Protein AF-A0AAW1YAL7-F1 (afdb_monomer)

pLDDT: mean 84.21, std 11.33, range [40.62, 97.5]

Radius of gyration: 20.17 Å; Cα contacts (8 Å, |Δi|>4): 168; chains: 1; bounding box: 42×40×60 Å

Sequence (204 aa):
MDTASIKCLINSISRLVLLVSCQTVKSLPIQKVYRIIVDVLKLLKPLLDEVVGYNVPSDDILFKECEELDMAVNQAREFMENWSPKSSKLLSALRSEPLLIRIQSSSLKICCTLSRLLQSSSSASGLRGLQQCMQEIERVKHERVTAYLEEALSSQTKDIMPSTKYLMNITELLSLTSSQDLLKESIAVEKERMNVEVSDVRGN

InterPro domains:
  IPR057314 PUB2-4-like, N-terminal domain [PF25240] (3-140)

Secondary structure (DSSP, 8-state):
--THHHHHHHHHHHHHHHHHHH---TT-HHHHHHHHHHHHHHHHHHHHHHHHHTTPPP-HHHHHHHHHHHHHHHHHHHHHHH--TTS-HHHHHHHHHHHHHHHHHHHHHHHHHHHHHHHHTT-HHHHHHHHHHHHHHHH-----HHHHHHHHHHHHTTTS---HHHHHHHHHHTT--SHHHHHHHHHHHHHHHHHHHHHHHH--

Nearest PDB structures (foldseek):
  1yo7-assembly2_B  TM=4.345E-01  e=6.016E+00  Escherichia coli

Organism: Rubus argutus (NCBI:txid59490)

Solvent-accessible surface area (backbone atoms only — not comparable to full-atom values): 11355 Å² total; per-residue (Å²): 134,79,64,55,49,58,53,50,27,53,50,45,49,52,52,40,46,49,53,62,70,67,58,78,72,89,80,50,57,51,51,61,58,53,49,51,45,40,54,48,48,61,55,48,45,62,58,54,58,50,47,71,72,62,74,62,81,92,48,74,66,50,49,52,36,33,46,54,36,32,51,46,46,46,52,52,39,51,52,60,72,71,56,51,98,71,53,27,57,67,61,47,43,62,60,48,51,62,46,44,54,50,44,52,50,32,51,46,53,40,42,54,47,51,45,57,58,35,66,77,65,74,48,72,67,64,47,54,56,40,55,50,35,44,53,54,52,69,65,66,77,79,90,57,65,63,61,37,49,55,53,27,51,59,30,41,78,68,79,37,78,54,44,65,68,36,54,50,53,49,30,58,64,53,65,43,83,44,75,67,45,47,52,52,38,53,52,19,46,53,52,54,51,52,54,54,56,54,50,60,67,70,72,111

Mean predicted aligned error: 7.75 Å

Foldseek 3Di:
DDLVLLVLLLVLLVLLLVLLVPPPPPQALCNVLSVLLNVLSVLQNVLSVVCVVPVFPDDPQLSVLSNQLSVLSVVVVVLSVPDDPLAASLVSLVVSVVSSVSNLVSSLSNLVVVLVRVVVVVDPPSNVSSVVSNVVSVPRDDDHLVVLVVQQVVCVVVVHHRPVVSVVVNCVSSVVPDPVSVVSNVSNVVVVVVVVVVVVVVVD

Structure (mmCIF, N/CA/C/O backbone):
data_AF-A0AAW1YAL7-F1
#
_entry.id   AF-A0AAW1YAL7-F1
#
loop_
_atom_site.group_PDB
_atom_site.id
_atom_site.type_symbol
_atom_site.label_atom_id
_atom_site.label_alt_id
_atom_site.label_comp_id
_atom_site.label_asym_id
_atom_site.label_entity_id
_atom_site.label_seq_id
_atom_site.pdbx_PDB_ins_code
_atom_site.Cartn_x
_atom_site.Cartn_y
_atom_site.Cartn_z
_atom_site.occupancy
_atom_site.B_iso_or_equiv
_atom_site.auth_seq_id
_atom_site.auth_comp_id
_atom_site.auth_asym_id
_atom_site.auth_atom_id
_atom_site.pdbx_PDB_model_num
ATOM 1 N N . MET A 1 1 ? 17.443 -9.665 -21.749 1.00 50.25 1 MET A N 1
ATOM 2 C CA . MET A 1 1 ? 17.181 -9.796 -20.301 1.00 50.25 1 MET A CA 1
ATOM 3 C C . MET A 1 1 ? 15.764 -9.342 -20.043 1.00 50.25 1 MET A C 1
ATOM 5 O O . MET A 1 1 ? 15.264 -8.510 -20.792 1.00 50.25 1 MET A O 1
ATOM 9 N N . ASP A 1 2 ? 15.092 -10.019 -19.123 1.00 65.31 2 ASP A N 1
ATOM 10 C CA . ASP A 1 2 ? 13.651 -10.226 -19.188 1.00 65.31 2 ASP A CA 1
ATOM 11 C C . ASP A 1 2 ? 12.870 -9.050 -18.586 1.00 65.31 2 ASP A C 1
ATOM 13 O O . ASP A 1 2 ? 13.049 -8.695 -17.427 1.00 65.31 2 ASP A O 1
ATOM 17 N N . THR A 1 3 ? 11.947 -8.468 -19.356 1.00 79.00 3 THR A N 1
ATOM 18 C CA . THR A 1 3 ? 10.984 -7.463 -18.861 1.00 79.00 3 THR A CA 1
ATOM 19 C C . THR A 1 3 ? 9.930 -8.079 -17.928 1.00 79.00 3 THR A C 1
ATOM 21 O O . THR A 1 3 ? 8.951 -7.420 -17.575 1.00 79.00 3 THR A O 1
ATOM 24 N N . ALA A 1 4 ? 10.115 -9.3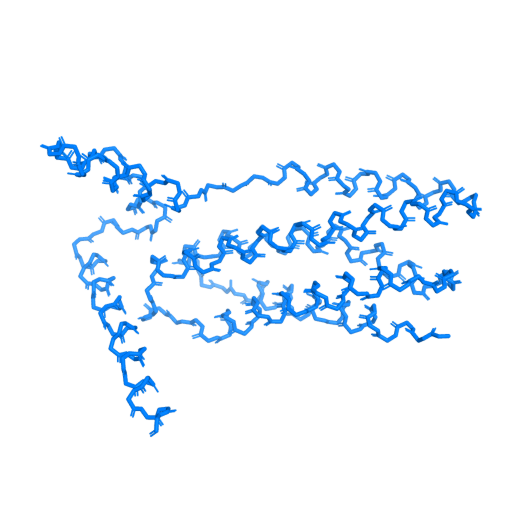42 -17.530 1.00 85.69 4 ALA A N 1
ATOM 25 C CA . ALA A 1 4 ? 9.246 -10.113 -16.655 1.00 85.69 4 ALA A CA 1
ATOM 26 C C . ALA A 1 4 ? 8.919 -9.393 -15.341 1.00 85.69 4 ALA A C 1
ATOM 28 O O . ALA A 1 4 ? 7.737 -9.292 -15.021 1.00 85.69 4 ALA A O 1
ATOM 29 N N . SER A 1 5 ? 9.902 -8.827 -14.625 1.00 87.44 5 SER A N 1
ATOM 30 C CA . SER A 1 5 ? 9.638 -8.131 -13.351 1.00 87.44 5 SER A CA 1
ATOM 31 C C . SER A 1 5 ? 8.740 -6.901 -13.549 1.00 87.44 5 SER A C 1
ATOM 33 O O . SER A 1 5 ? 7.800 -6.685 -12.787 1.00 87.44 5 SER A O 1
ATOM 35 N N . ILE A 1 6 ? 8.936 -6.149 -14.640 1.00 91.00 6 ILE A N 1
ATOM 36 C CA . ILE A 1 6 ? 8.091 -4.992 -14.987 1.00 91.00 6 ILE A CA 1
ATOM 37 C C . ILE A 1 6 ? 6.676 -5.448 -15.370 1.00 91.00 6 ILE A C 1
ATOM 39 O O . ILE A 1 6 ? 5.689 -4.885 -14.899 1.00 91.00 6 ILE A O 1
ATOM 43 N N . LYS A 1 7 ? 6.553 -6.502 -16.187 1.00 91.75 7 LYS A N 1
ATOM 44 C CA . LYS A 1 7 ? 5.255 -7.083 -16.573 1.00 91.75 7 LYS A CA 1
ATOM 45 C C . LYS A 1 7 ? 4.493 -7.640 -15.368 1.00 91.75 7 LYS A C 1
ATOM 47 O O . LYS A 1 7 ?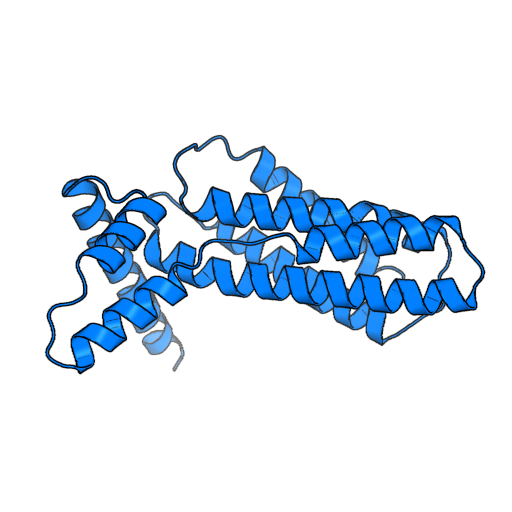 3.278 -7.460 -15.286 1.00 91.75 7 LYS A O 1
ATOM 52 N N . CYS A 1 8 ? 5.193 -8.287 -14.436 1.00 93.62 8 CYS A N 1
ATOM 53 C CA . CYS A 1 8 ? 4.623 -8.777 -13.185 1.00 93.62 8 CYS A CA 1
ATOM 54 C C . CYS A 1 8 ? 4.060 -7.615 -12.365 1.00 93.62 8 CYS A C 1
ATOM 56 O O . CYS A 1 8 ? 2.875 -7.627 -12.033 1.00 93.62 8 CYS A O 1
ATOM 58 N N . LEU A 1 9 ? 4.860 -6.564 -12.171 1.00 96.12 9 LEU A N 1
ATOM 59 C CA . LEU A 1 9 ? 4.438 -5.355 -11.474 1.00 96.12 9 LEU A CA 1
ATOM 60 C C . LEU A 1 9 ? 3.203 -4.709 -12.124 1.00 96.12 9 LEU A C 1
ATOM 62 O O . LEU A 1 9 ? 2.234 -4.403 -11.432 1.00 96.12 9 LEU A O 1
ATOM 66 N N . ILE A 1 10 ? 3.185 -4.541 -13.451 1.00 95.88 10 ILE A N 1
ATOM 67 C CA . ILE A 1 10 ? 2.028 -3.993 -14.187 1.00 95.88 10 ILE A CA 1
ATOM 68 C C . ILE A 1 10 ? 0.760 -4.819 -13.919 1.00 95.88 10 ILE A C 1
ATOM 70 O O . ILE A 1 10 ? -0.326 -4.259 -13.715 1.00 95.88 10 ILE A O 1
ATOM 74 N N . ASN A 1 11 ? 0.881 -6.148 -13.908 1.00 96.38 11 ASN A N 1
ATOM 75 C CA . ASN A 1 11 ? -0.227 -7.049 -13.606 1.00 96.38 11 ASN A CA 1
ATOM 76 C C . ASN A 1 11 ? -0.694 -6.902 -12.147 1.00 96.38 11 ASN A C 1
ATOM 78 O O . ASN A 1 11 ? -1.892 -6.747 -11.899 1.00 96.38 11 ASN A O 1
ATOM 82 N N . SER A 1 12 ? 0.232 -6.879 -11.186 1.00 96.88 12 SER A N 1
ATOM 83 C CA . SER A 1 12 ? -0.066 -6.669 -9.764 1.00 96.88 12 SER A CA 1
ATOM 84 C C . SER A 1 12 ? -0.771 -5.334 -9.520 1.00 96.88 12 SER A C 1
ATOM 86 O O . SER A 1 12 ? -1.800 -5.304 -8.839 1.00 96.88 12 SER A O 1
ATOM 88 N N . ILE A 1 13 ? -0.301 -4.250 -10.152 1.00 97.50 13 ILE A N 1
ATOM 89 C CA . ILE A 1 13 ? -0.951 -2.932 -10.122 1.00 97.50 13 ILE A CA 1
ATOM 90 C C . ILE A 1 13 ? -2.379 -3.035 -10.654 1.00 97.50 13 ILE A C 1
ATOM 92 O O . ILE A 1 13 ? -3.316 -2.602 -9.988 1.00 97.50 13 ILE A O 1
ATOM 96 N N . SER A 1 14 ? -2.567 -3.634 -11.831 1.00 96.75 14 SER A N 1
ATOM 97 C CA . SER A 1 14 ? -3.886 -3.738 -12.469 1.00 96.75 14 SER A CA 1
ATOM 98 C C . SER A 1 14 ? -4.888 -4.487 -11.586 1.00 96.75 14 SER A C 1
ATOM 100 O O . SER A 1 14 ? -6.035 -4.059 -11.444 1.00 96.75 14 SER A O 1
ATOM 102 N N . ARG A 1 15 ? -4.444 -5.565 -10.929 1.00 95.56 15 ARG A N 1
ATOM 103 C CA . ARG A 1 15 ? -5.262 -6.334 -9.981 1.00 95.56 15 ARG A CA 1
ATOM 104 C C . ARG A 1 15 ? -5.646 -5.518 -8.749 1.00 95.56 15 ARG A C 1
ATOM 106 O O . ARG A 1 15 ? -6.808 -5.556 -8.354 1.00 95.56 15 ARG A O 1
ATOM 113 N N . LEU A 1 16 ? -4.709 -4.770 -8.163 1.00 94.62 16 LEU A N 1
ATOM 114 C CA . LEU A 1 16 ? -5.003 -3.913 -7.010 1.00 94.62 16 LEU A CA 1
ATOM 115 C C . LEU A 1 16 ? -5.960 -2.772 -7.386 1.00 94.62 16 LEU A C 1
ATOM 117 O O . LEU A 1 16 ? -6.924 -2.515 -6.669 1.00 94.62 16 LEU A O 1
ATOM 121 N N . VAL A 1 17 ? -5.742 -2.123 -8.533 1.00 94.12 17 VAL A N 1
ATOM 122 C CA . VAL A 1 17 ? -6.631 -1.073 -9.056 1.00 94.12 17 VAL A CA 1
ATOM 123 C C . VAL A 1 17 ? -8.051 -1.608 -9.236 1.00 94.12 17 VAL A C 1
ATOM 125 O O . VAL A 1 17 ? -9.009 -0.943 -8.834 1.00 94.12 17 VAL A O 1
ATOM 128 N N . LEU A 1 18 ? -8.197 -2.807 -9.809 1.00 92.81 18 LEU A N 1
ATOM 129 C CA . LEU A 1 18 ? -9.494 -3.457 -9.978 1.00 92.81 18 LEU A CA 1
ATOM 130 C C . LEU A 1 18 ? -10.153 -3.744 -8.624 1.00 92.81 18 LEU A C 1
ATOM 132 O O . LEU A 1 18 ? -11.309 -3.377 -8.431 1.00 92.81 18 LEU A O 1
ATOM 136 N N . LEU A 1 19 ? -9.412 -4.331 -7.679 1.00 90.81 19 LEU A N 1
ATOM 137 C CA . LEU A 1 19 ? -9.905 -4.634 -6.333 1.00 90.81 19 LEU A CA 1
ATOM 138 C C . LEU A 1 19 ? -10.455 -3.380 -5.638 1.00 90.81 19 LEU A C 1
ATOM 140 O O . LEU A 1 19 ? -11.603 -3.364 -5.198 1.00 90.81 19 LEU A O 1
ATOM 144 N N . VAL A 1 20 ? -9.672 -2.297 -5.619 1.00 88.94 20 VAL A N 1
ATOM 145 C CA . VAL A 1 20 ? -10.075 -1.021 -5.007 1.00 88.94 20 VAL A CA 1
ATOM 146 C C . VAL A 1 20 ? -11.284 -0.407 -5.714 1.00 88.94 20 VAL A C 1
ATOM 148 O O . VAL A 1 20 ? -12.146 0.172 -5.053 1.00 88.94 20 VAL A O 1
ATOM 151 N N . SER A 1 21 ? -11.376 -0.544 -7.040 1.00 86.94 21 SER A N 1
ATOM 152 C CA . SER A 1 21 ? -12.493 -0.006 -7.830 1.00 86.94 21 SER A CA 1
ATOM 153 C C . SER A 1 21 ? -13.798 -0.776 -7.604 1.00 86.94 21 SER A C 1
ATOM 155 O O . SER A 1 21 ? -14.869 -0.173 -7.579 1.00 86.94 21 SER A O 1
ATOM 157 N N . CYS A 1 22 ? -13.718 -2.092 -7.396 1.00 83.69 22 CYS A N 1
ATOM 158 C CA . CYS A 1 22 ? -14.863 -2.952 -7.092 1.00 83.69 22 CYS A CA 1
ATOM 159 C C . CYS A 1 22 ? -15.374 -2.796 -5.649 1.00 83.69 22 CYS A C 1
ATOM 161 O O . CYS A 1 22 ? -16.472 -3.258 -5.332 1.00 83.69 22 CYS A O 1
ATOM 163 N N . GLN A 1 23 ? -14.610 -2.152 -4.761 1.00 75.06 23 GLN A N 1
ATOM 164 C CA . GLN A 1 23 ? -14.963 -2.007 -3.351 1.00 75.06 23 GLN A CA 1
ATOM 165 C C . GLN A 1 23 ? -16.131 -1.012 -3.170 1.00 75.06 23 GLN A C 1
ATOM 167 O O . GLN A 1 23 ? -15.947 0.200 -3.045 1.00 75.06 23 GLN A O 1
ATOM 172 N N . THR A 1 24 ? -17.360 -1.530 -3.108 1.00 58.34 24 THR A N 1
ATOM 173 C CA . THR A 1 24 ? -18.596 -0.744 -2.907 1.00 58.34 24 THR A CA 1
ATOM 174 C C . THR A 1 24 ? -18.854 -0.350 -1.448 1.00 58.34 24 THR A C 1
ATOM 176 O O . THR A 1 24 ? -19.746 0.456 -1.169 1.00 58.34 24 THR A O 1
ATOM 179 N N . VAL A 1 25 ? -18.078 -0.887 -0.499 1.00 55.53 25 VAL A N 1
ATOM 180 C CA . VAL A 1 25 ? -18.274 -0.661 0.940 1.00 55.53 25 VAL A CA 1
ATOM 181 C C . VAL A 1 25 ? -17.747 0.726 1.322 1.00 55.53 25 VAL A C 1
ATOM 183 O O . VAL A 1 25 ? -16.549 0.939 1.481 1.00 55.53 25 VAL A O 1
ATOM 186 N N . LYS A 1 26 ? -18.671 1.681 1.462 1.00 52.94 26 LYS A N 1
ATOM 187 C CA . LYS A 1 26 ? -18.427 3.118 1.697 1.00 52.94 26 LYS A CA 1
ATOM 188 C C . LYS A 1 26 ? -17.795 3.482 3.056 1.00 52.94 26 LYS A C 1
ATOM 190 O O . LYS A 1 26 ? -17.605 4.662 3.315 1.00 52.94 26 LYS A O 1
ATOM 195 N N . SER A 1 27 ? -17.516 2.523 3.942 1.00 56.22 27 SER A N 1
ATOM 196 C CA . SER A 1 27 ? -17.228 2.797 5.363 1.00 56.22 27 SER A CA 1
ATOM 197 C C . SER A 1 27 ? -15.874 2.284 5.863 1.00 56.22 27 SER A C 1
ATOM 199 O O . SER A 1 27 ? -15.723 2.013 7.053 1.00 56.22 27 SER A O 1
ATOM 201 N N . LEU A 1 28 ? -14.903 2.094 4.974 1.00 63.69 28 LEU A N 1
ATOM 202 C CA . LEU A 1 28 ? -13.553 1.668 5.341 1.00 63.69 28 LEU A CA 1
ATOM 203 C C . LEU A 1 28 ? -12.667 2.898 5.611 1.00 63.69 28 LEU A C 1
ATOM 205 O O . LEU A 1 28 ? -12.353 3.608 4.656 1.00 63.69 28 LEU A O 1
ATOM 209 N N . PRO A 1 29 ? -12.161 3.116 6.840 1.00 64.50 29 PRO A N 1
ATOM 210 C CA . PRO A 1 29 ? -11.128 4.130 7.091 1.00 64.50 29 PRO A CA 1
ATOM 211 C C . PRO A 1 29 ? -9.895 3.922 6.200 1.00 64.50 29 PRO A C 1
ATOM 213 O O . PRO A 1 29 ? -9.300 4.868 5.691 1.00 64.50 29 PRO A O 1
ATOM 216 N N . ILE A 1 30 ? -9.581 2.658 5.904 1.00 72.81 30 ILE A N 1
ATOM 217 C CA . ILE A 1 30 ? -8.462 2.286 5.038 1.00 72.81 30 ILE A CA 1
ATOM 218 C C . ILE A 1 30 ? -8.710 2.587 3.551 1.00 72.81 30 ILE A C 1
ATOM 220 O O . ILE A 1 30 ? -7.762 2.678 2.776 1.00 72.81 30 ILE A O 1
ATOM 224 N N . GLN A 1 31 ? -9.967 2.781 3.125 1.00 79.00 31 GLN A N 1
ATOM 225 C CA . GLN A 1 31 ? -10.282 3.040 1.718 1.00 79.00 31 GLN A CA 1
ATOM 226 C C . GLN A 1 31 ? -9.652 4.349 1.247 1.00 79.00 31 GLN A C 1
ATOM 228 O O . GLN A 1 31 ? -9.228 4.425 0.098 1.00 79.00 31 GLN A O 1
ATOM 233 N N . LYS A 1 32 ? -9.546 5.360 2.123 1.00 82.06 32 LYS A N 1
ATOM 234 C CA . LYS A 1 32 ? -8.861 6.621 1.804 1.00 82.06 32 LYS A CA 1
ATOM 235 C C . LYS A 1 32 ? -7.395 6.354 1.452 1.00 82.06 32 LYS A C 1
ATOM 237 O O . LYS A 1 32 ? -6.950 6.771 0.389 1.00 82.06 32 LYS A O 1
ATOM 242 N N . VAL A 1 33 ? -6.685 5.581 2.276 1.00 85.38 33 VAL A N 1
ATOM 243 C CA . VAL A 1 33 ? -5.277 5.220 2.037 1.00 85.38 33 VAL A CA 1
ATOM 244 C C . VAL A 1 33 ? -5.120 4.380 0.767 1.00 85.38 33 VAL A C 1
ATOM 246 O O . VAL A 1 33 ? -4.257 4.665 -0.056 1.00 85.38 33 VAL A O 1
ATOM 249 N N . TYR A 1 34 ? -5.988 3.393 0.542 1.00 89.31 34 TYR A N 1
ATOM 250 C CA . TYR A 1 34 ? -5.902 2.529 -0.642 1.00 89.31 34 TYR A CA 1
ATOM 251 C C . TYR A 1 34 ? -6.256 3.240 -1.947 1.00 89.31 34 TYR A C 1
ATOM 253 O O . TYR A 1 34 ? -5.683 2.926 -2.989 1.00 89.31 34 TYR A O 1
ATOM 261 N N . ARG A 1 35 ? -7.157 4.227 -1.905 1.00 89.81 35 ARG A N 1
ATOM 262 C CA . ARG A 1 35 ? -7.394 5.121 -3.046 1.00 89.81 35 ARG A CA 1
ATOM 263 C C . ARG A 1 35 ? -6.139 5.912 -3.377 1.00 89.81 35 ARG A C 1
ATOM 265 O O . ARG A 1 35 ? -5.734 5.909 -4.529 1.00 89.81 35 ARG A O 1
ATOM 272 N N . ILE A 1 36 ? -5.485 6.475 -2.362 1.00 90.88 36 ILE A N 1
ATOM 273 C CA . ILE A 1 36 ? -4.222 7.196 -2.537 1.00 90.88 36 ILE A CA 1
ATOM 274 C C . ILE A 1 36 ? -3.140 6.283 -3.142 1.00 90.88 36 ILE A C 1
ATOM 276 O O . ILE A 1 36 ? -2.473 6.676 -4.096 1.00 90.88 36 ILE A O 1
ATOM 280 N N . ILE A 1 37 ? -2.994 5.051 -2.639 1.00 92.88 37 ILE A N 1
ATOM 281 C CA . ILE A 1 37 ? -2.083 4.046 -3.215 1.00 92.88 37 ILE A CA 1
ATOM 282 C C . ILE A 1 37 ? -2.399 3.825 -4.699 1.00 92.88 37 ILE A C 1
ATOM 284 O O . ILE A 1 37 ? -1.506 3.866 -5.541 1.00 92.88 37 ILE A O 1
ATOM 288 N N . VAL A 1 38 ? -3.671 3.612 -5.037 1.00 94.38 38 VAL A N 1
ATOM 289 C CA . VAL A 1 38 ? -4.099 3.401 -6.423 1.00 94.38 38 VAL A CA 1
ATOM 290 C C . VAL A 1 38 ? -3.841 4.619 -7.300 1.00 94.38 38 VAL A C 1
ATOM 292 O O . VAL A 1 38 ? -3.442 4.443 -8.449 1.00 94.38 38 VAL A O 1
ATOM 295 N N . ASP A 1 39 ? -4.027 5.830 -6.787 1.00 93.44 39 ASP A N 1
ATOM 296 C CA . ASP A 1 39 ? -3.759 7.059 -7.531 1.00 93.44 39 ASP A CA 1
ATOM 297 C C . ASP A 1 39 ? -2.263 7.179 -7.862 1.00 93.44 39 ASP A C 1
ATOM 299 O O . ASP A 1 39 ? -1.917 7.418 -9.017 1.00 93.44 39 ASP A O 1
ATOM 303 N N . VAL A 1 40 ? -1.373 6.877 -6.908 1.00 94.81 40 VAL A N 1
ATOM 304 C CA . VAL A 1 40 ? 0.083 6.789 -7.147 1.00 94.81 40 VAL A CA 1
ATOM 305 C C . VAL A 1 40 ? 0.408 5.751 -8.225 1.00 94.81 40 VAL A C 1
ATOM 307 O O . VAL A 1 40 ? 1.125 6.039 -9.182 1.00 94.81 40 VAL A O 1
ATOM 310 N N . LEU A 1 41 ? -0.149 4.543 -8.120 1.00 96.19 41 LEU A N 1
ATOM 311 C CA . LEU A 1 41 ? 0.145 3.463 -9.067 1.00 96.19 41 LEU A CA 1
ATOM 312 C C . LEU A 1 41 ? -0.423 3.728 -10.470 1.00 96.19 41 LEU A C 1
ATOM 314 O O . LEU A 1 41 ? 0.175 3.311 -11.461 1.00 96.19 41 LEU A O 1
ATOM 318 N N . LYS A 1 42 ? -1.548 4.446 -10.578 1.00 94.94 42 LYS 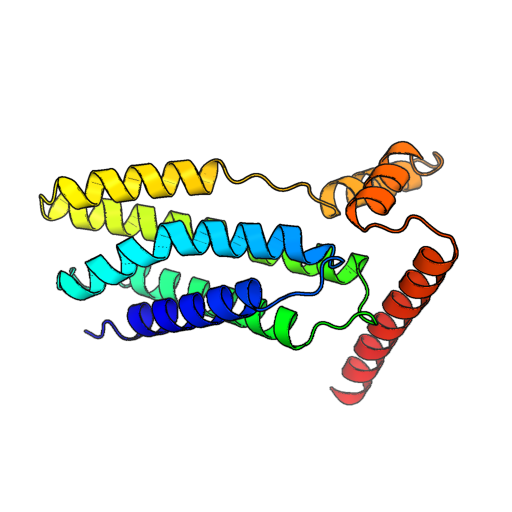A N 1
ATOM 319 C CA . LYS A 1 42 ? -2.120 4.886 -11.860 1.00 94.94 42 LYS A CA 1
ATOM 320 C C . LYS A 1 42 ? -1.238 5.903 -12.577 1.00 94.94 42 LYS A C 1
ATOM 322 O O . LYS A 1 42 ? -1.234 5.907 -13.803 1.00 94.94 42 LYS A O 1
ATOM 327 N N . LEU A 1 43 ? -0.496 6.733 -11.842 1.00 93.81 43 LEU A N 1
ATOM 328 C CA . LEU A 1 43 ? 0.492 7.645 -12.426 1.00 93.81 43 LEU A CA 1
ATOM 329 C C . LEU A 1 43 ? 1.705 6.883 -12.970 1.00 93.81 43 LEU A C 1
ATOM 331 O O . LEU A 1 43 ? 2.253 7.248 -14.008 1.00 93.81 43 LEU A O 1
ATOM 335 N N . LEU A 1 44 ? 2.122 5.818 -12.279 1.00 94.12 44 LEU A N 1
ATOM 336 C CA . LEU A 1 44 ? 3.301 5.038 -12.652 1.00 94.12 44 LEU A CA 1
ATOM 337 C C . LEU A 1 44 ? 3.035 4.055 -13.802 1.00 94.12 44 LEU A C 1
ATOM 339 O O . LEU A 1 44 ? 3.877 3.899 -14.685 1.00 94.12 44 LEU A O 1
ATOM 343 N N . LYS A 1 45 ? 1.883 3.375 -13.804 1.00 93.88 45 LYS A N 1
ATOM 344 C CA . LYS A 1 45 ? 1.601 2.264 -14.729 1.00 93.88 45 LYS A CA 1
ATOM 345 C C . LYS A 1 45 ? 1.820 2.609 -16.215 1.00 93.88 45 LYS A C 1
ATOM 347 O O . LYS A 1 45 ? 2.490 1.814 -16.870 1.00 93.88 45 LYS A O 1
ATOM 352 N N . PRO A 1 46 ? 1.338 3.747 -16.758 1.00 90.69 46 PRO A N 1
ATOM 353 C CA . PRO A 1 46 ? 1.530 4.071 -18.174 1.00 90.69 46 PRO A CA 1
ATOM 354 C C . PRO A 1 46 ? 3.008 4.166 -18.566 1.00 90.69 46 PRO A C 1
ATOM 356 O O . PRO A 1 46 ? 3.392 3.729 -19.645 1.00 90.69 46 PRO A O 1
ATOM 359 N N . LEU A 1 47 ? 3.855 4.663 -17.658 1.00 88.56 47 LEU A N 1
ATOM 360 C CA . LEU A 1 47 ? 5.298 4.750 -17.880 1.00 88.56 47 LEU A CA 1
ATOM 361 C C . LEU A 1 47 ? 5.938 3.361 -17.941 1.00 88.56 47 LEU A C 1
ATOM 363 O O . LEU A 1 47 ? 6.815 3.117 -18.763 1.00 88.56 47 LEU A O 1
ATOM 367 N N . LEU A 1 48 ? 5.484 2.434 -17.094 1.00 89.88 48 LEU A N 1
ATOM 368 C CA . LEU A 1 48 ? 5.938 1.044 -17.133 1.00 89.88 48 LEU A CA 1
ATOM 369 C C . LEU A 1 48 ? 5.479 0.335 -18.416 1.00 89.88 48 LEU A C 1
ATOM 371 O O . LEU A 1 48 ? 6.266 -0.399 -19.012 1.00 89.88 48 LEU A O 1
ATOM 375 N N . ASP A 1 49 ? 4.237 0.571 -18.855 1.00 88.69 49 ASP A N 1
ATOM 376 C CA . ASP A 1 49 ? 3.704 0.025 -20.111 1.00 88.69 49 ASP A CA 1
ATOM 377 C C . ASP A 1 49 ? 4.544 0.501 -21.314 1.00 88.69 49 ASP A C 1
ATOM 379 O O . ASP A 1 49 ? 4.909 -0.295 -22.182 1.00 88.69 49 ASP A O 1
ATOM 383 N N . GLU A 1 50 ? 4.911 1.785 -21.333 1.00 83.69 50 GLU A N 1
ATOM 384 C CA . GLU A 1 50 ? 5.799 2.381 -22.334 1.00 83.69 50 GLU A CA 1
ATOM 385 C C . GLU A 1 50 ? 7.200 1.751 -22.323 1.00 83.69 50 GLU A C 1
ATOM 387 O O . GLU A 1 50 ? 7.717 1.359 -23.369 1.00 83.69 50 GLU A O 1
ATOM 392 N N . VAL A 1 51 ? 7.812 1.588 -21.145 1.00 80.75 51 VAL A N 1
ATOM 393 C CA . VAL A 1 51 ? 9.154 0.995 -20.981 1.00 80.75 51 VAL A CA 1
ATOM 394 C C . VAL A 1 51 ? 9.230 -0.429 -21.530 1.00 80.75 51 VAL A C 1
ATOM 396 O O . VAL A 1 51 ? 10.219 -0.781 -22.177 1.00 80.75 51 VAL A O 1
ATOM 399 N N . VAL A 1 52 ? 8.182 -1.236 -21.333 1.00 79.81 52 VAL A N 1
ATOM 400 C CA . VAL A 1 52 ? 8.090 -2.583 -21.922 1.00 79.81 52 VAL A CA 1
ATOM 401 C C . VAL A 1 52 ? 8.098 -2.524 -23.456 1.00 79.81 52 VAL A C 1
ATOM 403 O O . VAL A 1 52 ? 8.624 -3.437 -24.091 1.00 79.81 52 VAL A O 1
ATOM 406 N N . GLY A 1 53 ? 7.567 -1.454 -24.052 1.00 72.25 53 GLY A N 1
ATOM 407 C CA . GLY A 1 53 ? 7.574 -1.227 -25.498 1.00 72.25 53 GLY A CA 1
ATOM 408 C C . GLY A 1 53 ? 8.916 -0.751 -26.069 1.00 72.25 53 GLY A C 1
ATOM 409 O O . GLY A 1 53 ? 9.194 -1.006 -27.239 1.00 72.25 53 GLY A O 1
ATOM 410 N N . TYR A 1 54 ? 9.764 -0.094 -25.269 1.00 67.94 54 TYR A N 1
ATOM 411 C CA . TYR A 1 54 ? 10.965 0.597 -25.763 1.00 67.94 54 TYR A CA 1
ATOM 412 C C . TYR A 1 54 ? 12.276 -0.209 -25.731 1.00 67.94 54 TYR A C 1
ATOM 414 O O . TYR A 1 54 ? 13.307 0.340 -26.110 1.00 67.94 54 TYR A O 1
ATOM 422 N N . ASN A 1 55 ? 12.282 -1.491 -25.334 1.00 64.50 55 ASN A N 1
ATOM 423 C CA . ASN A 1 55 ? 13.521 -2.288 -25.184 1.00 64.50 55 ASN A CA 1
ATOM 424 C C . ASN A 1 55 ? 14.621 -1.516 -24.419 1.00 64.50 55 ASN A C 1
ATOM 426 O O . ASN A 1 55 ? 15.775 -1.449 -24.848 1.00 64.50 55 ASN A O 1
ATOM 430 N N . VAL A 1 56 ? 14.239 -0.887 -23.301 1.00 66.12 56 VAL A N 1
ATOM 431 C CA . VAL A 1 56 ? 15.138 -0.080 -22.463 1.00 66.12 56 VAL A CA 1
ATOM 432 C C . VAL A 1 56 ? 16.363 -0.912 -22.044 1.00 66.12 56 VAL A C 1
ATOM 434 O O . VAL A 1 56 ? 16.213 -2.111 -21.782 1.00 66.12 56 VAL A O 1
ATOM 437 N N . PRO A 1 57 ? 17.571 -0.311 -21.980 1.00 66.81 57 PRO A N 1
ATOM 438 C CA . PRO A 1 57 ? 18.762 -1.001 -21.502 1.00 66.81 57 PRO A CA 1
ATOM 439 C C . PRO A 1 57 ? 18.518 -1.673 -20.149 1.00 66.81 57 PRO A C 1
ATOM 441 O O . PRO A 1 57 ? 17.884 -1.095 -19.268 1.00 66.81 57 PRO A O 1
ATOM 444 N N . SER A 1 58 ? 19.032 -2.893 -19.996 1.00 71.62 58 SER A N 1
ATOM 445 C CA . SER A 1 58 ? 18.948 -3.639 -18.740 1.00 71.62 58 SER A CA 1
ATOM 446 C C . SER A 1 58 ? 19.631 -2.850 -17.623 1.00 71.62 58 SER A C 1
ATOM 448 O O . SER A 1 58 ? 20.819 -2.548 -17.732 1.00 71.62 58 SER A O 1
ATOM 450 N N . ASP A 1 59 ? 18.890 -2.529 -16.566 1.00 82.75 59 ASP A N 1
ATOM 451 C CA . ASP A 1 59 ? 19.385 -1.821 -15.386 1.00 82.75 59 ASP A CA 1
ATOM 452 C C . ASP A 1 59 ? 18.924 -2.589 -14.138 1.00 82.75 59 ASP A C 1
ATOM 454 O O . ASP A 1 59 ? 17.729 -2.695 -13.859 1.00 82.75 59 ASP A O 1
ATOM 458 N N . ASP A 1 60 ? 19.878 -3.163 -13.402 1.00 85.38 60 ASP A N 1
ATOM 459 C CA . ASP A 1 60 ? 19.593 -3.998 -12.228 1.00 85.38 60 ASP A CA 1
ATOM 460 C C . ASP A 1 60 ? 18.901 -3.211 -11.104 1.00 85.38 60 ASP A C 1
ATOM 462 O O . ASP A 1 60 ? 18.128 -3.774 -10.327 1.00 85.38 60 ASP A O 1
ATOM 466 N N . ILE A 1 61 ? 19.145 -1.896 -11.021 1.00 87.56 61 ILE A N 1
ATOM 467 C CA . ILE A 1 61 ? 18.512 -1.021 -10.028 1.00 87.56 61 ILE A CA 1
ATOM 468 C C . ILE A 1 61 ? 17.029 -0.868 -10.367 1.00 87.56 61 ILE A C 1
ATOM 470 O O . ILE A 1 61 ? 16.190 -0.967 -9.472 1.00 87.56 61 ILE A O 1
ATOM 474 N N . LEU A 1 62 ? 16.694 -0.681 -11.648 1.00 89.19 62 LEU A N 1
ATOM 475 C CA . LEU A 1 62 ? 15.308 -0.607 -12.109 1.00 89.19 62 LEU A CA 1
ATOM 476 C C . LEU A 1 62 ? 14.540 -1.880 -11.747 1.00 89.19 62 LEU A C 1
ATOM 478 O O . LEU A 1 62 ? 13.470 -1.793 -11.149 1.00 89.19 62 LEU A O 1
ATOM 482 N N . PHE A 1 63 ? 15.085 -3.052 -12.079 1.00 90.00 63 PHE A N 1
ATOM 483 C CA . PHE A 1 63 ? 14.397 -4.319 -11.824 1.00 90.00 63 PHE A CA 1
ATOM 484 C C . PHE A 1 63 ? 14.213 -4.590 -10.335 1.00 90.00 63 PHE A C 1
ATOM 486 O O . PHE A 1 63 ? 13.111 -4.948 -9.923 1.00 90.00 63 PHE A O 1
ATOM 493 N N . LYS A 1 64 ? 15.238 -4.325 -9.522 1.00 92.06 64 LYS A N 1
ATOM 494 C CA . LYS A 1 64 ? 15.149 -4.474 -8.068 1.00 92.06 64 LYS A CA 1
ATOM 495 C C . LYS A 1 64 ? 14.074 -3.573 -7.458 1.00 92.06 64 LYS A C 1
ATOM 497 O O . LYS A 1 64 ? 13.313 -4.014 -6.602 1.00 92.06 64 LYS A O 1
ATOM 502 N N . GLU A 1 65 ? 13.989 -2.316 -7.890 1.00 93.56 65 GLU A N 1
ATOM 503 C CA . GLU A 1 65 ? 12.950 -1.406 -7.395 1.00 93.56 65 GLU A CA 1
ATOM 504 C C . GLU A 1 65 ? 11.552 -1.794 -7.914 1.00 93.56 65 GLU A C 1
ATOM 506 O O . GLU A 1 65 ? 10.569 -1.622 -7.193 1.00 93.56 65 GLU A O 1
ATOM 511 N N . CYS A 1 66 ? 11.441 -2.382 -9.113 1.00 94.31 66 CYS A N 1
ATOM 512 C CA . CYS A 1 66 ? 10.186 -2.966 -9.595 1.00 94.31 66 CYS A CA 1
ATOM 513 C C . CYS A 1 66 ? 9.740 -4.177 -8.766 1.00 94.31 66 CYS A C 1
ATOM 515 O O . CYS A 1 66 ? 8.551 -4.297 -8.484 1.00 94.31 66 CYS A O 1
ATOM 517 N N . GLU A 1 67 ? 10.660 -5.052 -8.363 1.00 94.38 67 GLU A N 1
ATOM 518 C CA . GLU A 1 67 ? 10.371 -6.210 -7.503 1.00 94.38 67 GLU A CA 1
ATOM 519 C C . GLU A 1 67 ? 9.956 -5.784 -6.092 1.00 94.38 67 GLU A C 1
ATOM 521 O O . GLU A 1 67 ? 8.965 -6.283 -5.559 1.00 94.38 67 GLU A O 1
ATOM 526 N N . GLU A 1 68 ? 10.653 -4.804 -5.510 1.00 95.62 68 GLU A N 1
ATOM 527 C CA . GLU A 1 68 ? 10.280 -4.220 -4.217 1.00 95.62 68 GLU A CA 1
ATOM 528 C C . GLU A 1 68 ? 8.877 -3.600 -4.272 1.00 95.62 68 GLU A C 1
ATOM 530 O O . GLU A 1 68 ? 8.048 -3.813 -3.378 1.00 95.62 68 GLU A O 1
ATOM 535 N N . LEU A 1 69 ? 8.577 -2.862 -5.347 1.00 97.31 69 LEU A N 1
ATOM 536 C CA . LEU A 1 69 ? 7.252 -2.290 -5.539 1.00 97.31 69 LEU A CA 1
ATOM 537 C C . LEU A 1 69 ? 6.191 -3.377 -5.748 1.00 97.31 69 LEU A C 1
ATOM 539 O O . LEU A 1 69 ? 5.109 -3.270 -5.176 1.00 97.31 69 LEU A O 1
ATOM 543 N N . ASP A 1 70 ? 6.482 -4.428 -6.517 1.00 97.44 70 ASP A N 1
ATOM 544 C CA . ASP A 1 70 ? 5.558 -5.547 -6.741 1.00 97.44 70 ASP A CA 1
ATOM 545 C C . ASP A 1 70 ? 5.209 -6.245 -5.422 1.00 97.44 70 ASP A C 1
ATOM 547 O O . ASP A 1 70 ? 4.031 -6.461 -5.125 1.00 97.44 70 ASP A O 1
ATOM 551 N N . MET A 1 71 ? 6.210 -6.494 -4.575 1.00 96.19 71 MET A N 1
ATOM 552 C CA . MET A 1 71 ? 6.008 -7.034 -3.234 1.00 96.19 71 MET A CA 1
ATOM 553 C C . MET A 1 71 ? 5.123 -6.113 -2.384 1.00 96.19 71 MET A C 1
ATOM 555 O O . MET A 1 71 ? 4.189 -6.585 -1.735 1.00 96.19 71 MET A O 1
ATOM 559 N N . ALA A 1 72 ? 5.361 -4.797 -2.397 1.00 96.94 72 ALA A N 1
ATOM 560 C CA . ALA A 1 72 ? 4.532 -3.845 -1.656 1.00 96.94 72 ALA A CA 1
ATOM 561 C C . ALA A 1 72 ? 3.082 -3.781 -2.169 1.00 96.94 72 ALA A C 1
ATOM 563 O O . ALA A 1 72 ? 2.147 -3.746 -1.368 1.00 96.94 72 ALA A O 1
ATOM 564 N N . VAL A 1 73 ? 2.883 -3.827 -3.488 1.00 96.94 73 VAL A N 1
ATOM 565 C CA . VAL A 1 73 ? 1.557 -3.871 -4.124 1.00 96.94 73 VAL A CA 1
ATOM 566 C C . VAL A 1 73 ? 0.824 -5.166 -3.776 1.00 96.94 73 VAL A C 1
ATOM 568 O O . VAL A 1 73 ? -0.365 -5.129 -3.454 1.00 96.94 73 VAL A O 1
ATOM 571 N N . ASN A 1 74 ? 1.515 -6.307 -3.793 1.00 96.25 74 ASN A N 1
ATOM 572 C CA . ASN A 1 74 ? 0.933 -7.595 -3.424 1.00 96.25 74 ASN A CA 1
ATOM 573 C C . ASN A 1 74 ? 0.568 -7.655 -1.936 1.00 96.25 74 ASN A C 1
ATOM 575 O O . ASN A 1 74 ? -0.526 -8.116 -1.619 1.00 96.25 74 ASN A O 1
ATOM 579 N N . GLN A 1 75 ? 1.407 -7.119 -1.044 1.00 94.44 75 GLN A N 1
ATOM 580 C CA . GLN A 1 75 ? 1.077 -6.993 0.382 1.00 94.44 75 GLN A CA 1
ATOM 581 C C . GLN A 1 75 ? -0.150 -6.106 0.613 1.00 94.44 75 GLN A C 1
ATOM 583 O O . GLN A 1 75 ? -1.018 -6.451 1.413 1.00 94.44 75 GLN A O 1
ATOM 588 N N . ALA A 1 76 ? -0.264 -4.986 -0.109 1.00 92.94 76 ALA A N 1
ATOM 589 C CA . ALA A 1 76 ? -1.457 -4.147 -0.050 1.00 92.94 76 ALA A CA 1
ATOM 590 C C . ALA A 1 76 ? -2.700 -4.916 -0.537 1.00 92.94 76 ALA A C 1
ATOM 592 O O . ALA A 1 76 ? -3.738 -4.920 0.125 1.00 92.94 76 ALA A O 1
ATOM 593 N N . ARG A 1 77 ? -2.601 -5.627 -1.666 1.00 92.69 77 ARG A N 1
ATOM 594 C CA . ARG A 1 77 ? -3.710 -6.440 -2.185 1.00 92.69 77 ARG A CA 1
ATOM 595 C C . ARG A 1 77 ? -4.156 -7.499 -1.179 1.00 92.69 77 ARG A C 1
ATOM 597 O O . ARG A 1 77 ? -5.340 -7.561 -0.874 1.00 92.69 77 ARG A O 1
ATOM 604 N N . GLU A 1 78 ? -3.222 -8.282 -0.647 1.00 91.88 78 GLU A N 1
ATOM 605 C CA . GLU A 1 78 ? -3.509 -9.339 0.326 1.00 91.88 78 GLU A CA 1
ATOM 606 C C . GLU A 1 78 ? -4.166 -8.775 1.588 1.00 91.88 78 GLU A C 1
ATOM 608 O O . GLU A 1 78 ? -5.169 -9.305 2.065 1.00 91.88 78 GLU A O 1
ATOM 613 N N . PHE A 1 79 ? -3.644 -7.661 2.109 1.00 89.00 79 PHE A N 1
ATOM 614 C CA . PHE A 1 79 ? -4.250 -6.987 3.249 1.00 89.00 79 PHE A CA 1
ATOM 615 C C . PHE A 1 79 ? -5.709 -6.608 2.955 1.00 89.00 79 PHE A C 1
ATOM 617 O O . PHE A 1 79 ? -6.588 -6.824 3.788 1.00 89.00 79 PHE A O 1
ATOM 624 N N . MET A 1 80 ? -5.981 -6.055 1.772 1.00 86.69 80 MET A N 1
ATOM 625 C CA . MET A 1 80 ? -7.324 -5.635 1.376 1.00 86.69 80 MET A CA 1
ATOM 626 C C . MET A 1 80 ? -8.276 -6.813 1.138 1.00 86.69 80 MET A C 1
ATOM 628 O O . MET A 1 80 ? -9.444 -6.720 1.509 1.00 86.69 80 MET A O 1
ATOM 632 N N . GLU A 1 81 ? -7.789 -7.913 0.560 1.00 87.81 81 GLU A N 1
ATOM 633 C CA . GLU A 1 81 ? -8.542 -9.160 0.356 1.00 87.81 81 GLU A CA 1
ATOM 634 C C . GLU A 1 81 ? -8.918 -9.818 1.695 1.00 87.81 81 GLU A C 1
ATOM 636 O O . GLU A 1 81 ? -10.028 -10.328 1.844 1.00 87.81 81 GLU A O 1
ATOM 641 N N . ASN A 1 82 ? -8.026 -9.752 2.687 1.00 86.31 82 ASN A N 1
ATOM 642 C CA . ASN A 1 82 ? -8.234 -10.322 4.020 1.00 86.31 82 ASN A CA 1
ATOM 643 C C . ASN A 1 82 ? -8.990 -9.391 4.984 1.00 86.31 82 ASN A C 1
ATOM 645 O O . ASN A 1 82 ? -9.393 -9.813 6.073 1.00 86.31 82 ASN A O 1
ATOM 649 N N . TRP A 1 83 ? -9.176 -8.119 4.625 1.00 86.19 83 TRP A N 1
ATOM 650 C CA . TRP A 1 83 ? -9.844 -7.158 5.493 1.00 86.19 83 TRP A CA 1
ATOM 651 C C . TRP A 1 83 ? -11.339 -7.463 5.627 1.00 86.19 83 TRP A C 1
ATOM 653 O O . TRP A 1 83 ? -12.036 -7.760 4.657 1.00 86.19 83 TRP A O 1
ATOM 663 N N . SER A 1 84 ? -11.873 -7.304 6.840 1.00 83.38 84 SER A N 1
ATOM 664 C CA . SER A 1 84 ? -13.307 -7.428 7.104 1.00 83.38 84 SER A CA 1
ATOM 665 C C . SER A 1 84 ? -13.807 -6.329 8.048 1.00 83.38 84 SER A C 1
ATOM 667 O O . SER A 1 84 ? -13.018 -5.771 8.806 1.00 83.38 84 SER A O 1
ATOM 669 N N . PRO A 1 85 ? -15.127 -6.072 8.130 1.00 80.31 85 PRO A N 1
ATOM 670 C CA . PRO A 1 85 ? -15.689 -5.142 9.118 1.00 80.31 85 PRO A CA 1
ATOM 671 C C . PRO A 1 85 ? -15.425 -5.512 10.588 1.00 80.31 85 PRO A C 1
ATOM 673 O O . PRO A 1 85 ? -15.742 -4.725 11.475 1.00 80.31 85 PRO A O 1
ATOM 676 N N . LYS A 1 86 ? -14.911 -6.722 10.856 1.00 84.31 86 LYS A N 1
ATOM 677 C CA . LYS A 1 86 ? -14.504 -7.188 12.191 1.00 84.31 86 LYS A CA 1
ATOM 678 C C . LYS A 1 86 ? -13.015 -6.955 12.474 1.00 84.31 86 LYS A C 1
ATOM 680 O O . LYS A 1 86 ? -12.585 -7.224 13.590 1.00 84.31 86 LYS A O 1
ATOM 685 N N . SER A 1 87 ? -12.245 -6.537 11.473 1.00 88.12 87 SER A N 1
ATOM 686 C CA . SER A 1 87 ? -10.838 -6.169 11.612 1.00 88.12 87 SER A CA 1
ATOM 687 C C . SER A 1 87 ? -10.726 -4.807 12.296 1.00 88.12 87 SER A C 1
ATOM 689 O O . SER A 1 87 ? -11.585 -3.943 12.101 1.00 88.12 87 SER A O 1
ATOM 691 N N . SER A 1 88 ? -9.670 -4.602 13.082 1.00 90.25 88 SER A N 1
ATOM 692 C CA . SER A 1 88 ? -9.446 -3.333 13.778 1.00 90.25 88 SER A CA 1
ATOM 693 C C . SER A 1 88 ? -9.173 -2.222 12.771 1.00 90.25 88 SER A C 1
ATOM 695 O O . SER A 1 88 ? -8.290 -2.335 11.916 1.00 90.25 88 SER A O 1
ATOM 697 N N . LYS A 1 89 ? -9.911 -1.117 12.880 1.00 89.19 89 LYS A N 1
ATOM 698 C CA . LYS A 1 89 ? -9.707 0.084 12.064 1.00 89.19 89 LYS A CA 1
ATOM 699 C C . LYS A 1 89 ? -8.379 0.758 12.398 1.00 89.19 89 LYS A C 1
ATOM 701 O O . LYS A 1 89 ? -7.688 1.198 11.482 1.00 89.19 89 LYS A O 1
ATOM 706 N N . LEU A 1 90 ? -8.013 0.804 13.679 1.00 88.19 90 LEU A N 1
ATOM 707 C CA . LEU A 1 90 ? -6.761 1.382 14.162 1.00 88.19 90 LEU A CA 1
ATOM 708 C C . LEU A 1 90 ? -5.553 0.614 13.615 1.00 88.19 90 LEU A C 1
ATOM 710 O O . LEU A 1 90 ? -4.685 1.210 12.982 1.00 88.19 90 LEU A O 1
ATOM 714 N N . LEU A 1 91 ? -5.524 -0.712 13.790 1.00 87.88 91 LEU A N 1
ATOM 715 C CA . LEU A 1 91 ? -4.440 -1.559 13.279 1.00 87.88 91 LEU A CA 1
ATOM 716 C C . LEU A 1 91 ? -4.391 -1.550 11.750 1.00 87.88 91 LEU A C 1
ATOM 718 O O . LEU A 1 91 ? -3.309 -1.545 11.166 1.00 87.88 91 LEU A O 1
ATOM 722 N N . SER A 1 92 ? -5.551 -1.492 11.093 1.00 88.25 92 SER A N 1
ATOM 723 C CA . SER A 1 92 ? -5.635 -1.335 9.639 1.00 88.25 92 SER A CA 1
ATOM 724 C C . SER A 1 92 ? -4.969 -0.044 9.165 1.00 88.25 92 SER A C 1
ATOM 726 O O . SER A 1 92 ? -4.165 -0.078 8.234 1.00 88.25 92 SER A O 1
ATOM 728 N N . ALA A 1 93 ? -5.262 1.086 9.815 1.00 85.69 93 ALA A N 1
ATOM 729 C CA . ALA A 1 93 ? -4.638 2.362 9.486 1.00 85.69 93 ALA A CA 1
ATOM 730 C C . ALA A 1 93 ? -3.121 2.319 9.725 1.00 85.69 93 ALA A C 1
ATOM 732 O O . ALA A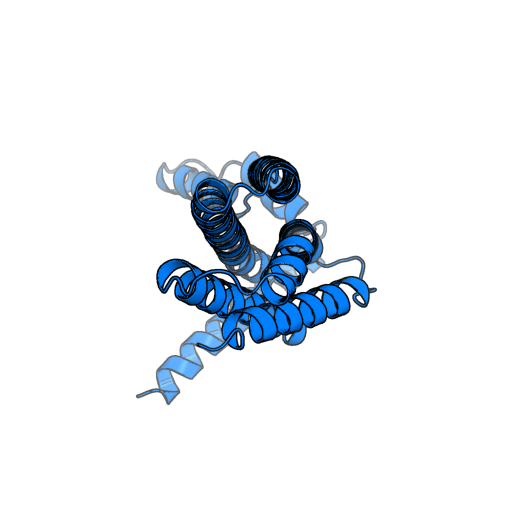 1 93 ? -2.355 2.613 8.806 1.00 85.69 93 ALA A O 1
ATOM 733 N N . LEU A 1 94 ? -2.695 1.824 10.894 1.00 86.06 94 LEU A N 1
ATOM 734 C CA . LEU A 1 94 ? -1.284 1.659 11.260 1.00 86.06 94 LEU A CA 1
ATOM 735 C C . LEU A 1 94 ? -0.495 0.797 10.265 1.00 86.06 94 LEU A C 1
ATOM 737 O O . LEU A 1 94 ? 0.645 1.120 9.950 1.00 86.06 94 LEU A O 1
ATOM 741 N N . ARG A 1 95 ? -1.086 -0.286 9.745 1.00 86.50 95 ARG A N 1
ATOM 742 C CA . ARG A 1 95 ? -0.442 -1.156 8.743 1.00 86.50 95 ARG A CA 1
ATOM 743 C C . ARG A 1 95 ? -0.427 -0.538 7.343 1.00 86.50 95 ARG A C 1
ATOM 745 O O . ARG A 1 95 ? 0.484 -0.807 6.565 1.00 86.50 95 ARG A O 1
ATOM 752 N N . SER A 1 96 ? -1.421 0.283 7.011 1.00 87.12 96 SER A N 1
ATOM 753 C CA . SER A 1 96 ? -1.55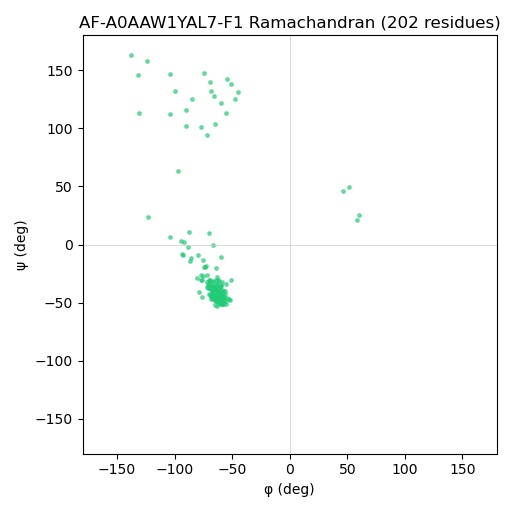6 0.877 5.676 1.00 87.12 96 SER A CA 1
ATOM 754 C C . SER A 1 96 ? -0.603 2.045 5.409 1.00 87.12 96 SER A C 1
ATOM 756 O O . SER A 1 96 ? -0.180 2.232 4.269 1.00 87.12 96 SER A O 1
ATOM 758 N N . GLU A 1 97 ? -0.225 2.808 6.438 1.00 87.88 97 GLU A N 1
ATOM 759 C CA . GLU A 1 97 ? 0.653 3.976 6.283 1.00 87.88 97 GLU A CA 1
ATOM 760 C C . GLU A 1 97 ? 2.073 3.606 5.814 1.00 87.88 97 GLU A C 1
ATOM 762 O O . GLU A 1 97 ? 2.524 4.175 4.814 1.00 87.88 97 GLU A O 1
ATOM 767 N N . PRO A 1 98 ? 2.775 2.622 6.422 1.00 89.06 98 PRO A N 1
ATOM 768 C CA . PRO A 1 98 ? 4.077 2.180 5.923 1.00 89.06 98 PRO A CA 1
ATOM 769 C C . PRO A 1 98 ? 4.014 1.641 4.492 1.00 89.06 98 PRO A C 1
ATOM 771 O O . PRO A 1 98 ? 4.942 1.863 3.715 1.00 89.06 98 PRO A O 1
ATOM 774 N N . LEU A 1 99 ? 2.917 0.963 4.124 1.00 91.44 99 LEU A N 1
ATOM 775 C CA . LEU A 1 99 ? 2.711 0.465 2.761 1.00 91.44 99 LEU A CA 1
ATOM 776 C C . LEU A 1 99 ? 2.617 1.613 1.757 1.00 91.44 99 LEU A C 1
ATOM 778 O O . LEU A 1 99 ? 3.282 1.567 0.724 1.00 91.44 99 LEU A O 1
ATOM 782 N N . LEU A 1 100 ? 1.847 2.659 2.069 1.00 91.81 100 LEU A N 1
ATOM 783 C CA . LEU A 1 100 ? 1.754 3.844 1.219 1.00 91.81 100 LEU A CA 1
ATOM 784 C C . LEU A 1 100 ? 3.124 4.514 1.046 1.00 91.81 100 LEU A C 1
ATOM 786 O O . LEU A 1 100 ? 3.530 4.775 -0.085 1.00 91.81 100 LEU A O 1
ATOM 790 N N . ILE A 1 101 ? 3.860 4.731 2.141 1.00 91.69 101 ILE A N 1
ATOM 791 C CA . ILE A 1 101 ? 5.198 5.344 2.095 1.00 91.69 101 ILE A CA 1
ATOM 792 C C . ILE A 1 101 ? 6.147 4.512 1.225 1.00 91.69 101 ILE A C 1
ATOM 794 O O . ILE A 1 101 ? 6.870 5.066 0.394 1.00 91.69 101 ILE A O 1
ATOM 798 N N . ARG A 1 102 ? 6.134 3.182 1.380 1.00 94.62 102 ARG A N 1
ATOM 799 C CA . ARG A 1 102 ? 7.000 2.285 0.605 1.00 94.62 102 ARG A CA 1
ATOM 800 C C . ARG A 1 102 ? 6.637 2.297 -0.879 1.00 94.62 102 ARG A C 1
ATOM 802 O O . ARG A 1 102 ? 7.526 2.454 -1.708 1.00 94.62 102 ARG A O 1
ATOM 809 N N . ILE A 1 103 ? 5.345 2.251 -1.212 1.00 96.00 103 ILE A N 1
ATOM 810 C CA . ILE A 1 103 ? 4.858 2.351 -2.596 1.00 96.00 103 ILE A CA 1
ATOM 811 C C . ILE A 1 103 ? 5.254 3.688 -3.229 1.00 96.00 103 ILE A C 1
ATOM 813 O O . ILE A 1 103 ? 5.773 3.696 -4.345 1.00 96.00 103 ILE A O 1
ATOM 817 N N . GLN A 1 104 ? 5.065 4.812 -2.531 1.00 94.50 104 GLN A N 1
ATOM 818 C CA . GLN A 1 104 ? 5.483 6.132 -3.018 1.00 94.50 104 GLN A CA 1
ATOM 819 C C . GLN A 1 104 ? 6.997 6.191 -3.246 1.00 94.50 104 GLN A C 1
ATOM 821 O O . GLN A 1 104 ? 7.440 6.608 -4.314 1.00 94.50 104 GLN A O 1
ATOM 826 N N . SER A 1 105 ? 7.790 5.738 -2.270 1.00 94.62 105 SER A N 1
ATOM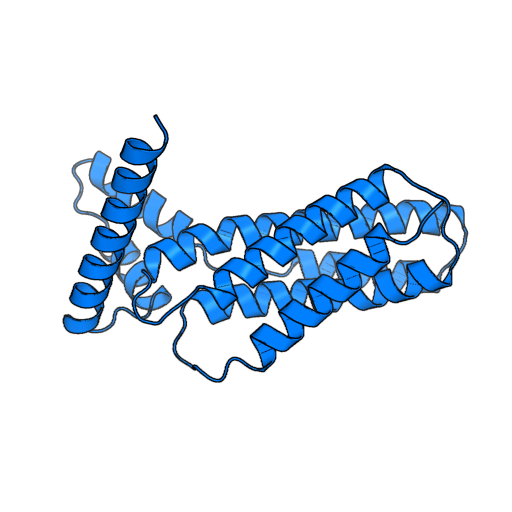 827 C CA . SER A 1 105 ? 9.253 5.761 -2.346 1.00 94.62 105 SER A CA 1
ATOM 828 C C . SER A 1 105 ? 9.779 4.922 -3.511 1.00 94.62 105 SER A C 1
ATOM 830 O O . SER A 1 105 ? 10.546 5.433 -4.328 1.00 94.62 105 SER A O 1
ATOM 832 N N . SER A 1 106 ? 9.332 3.670 -3.642 1.00 96.00 106 SER A N 1
ATOM 833 C CA . SER A 1 106 ? 9.738 2.798 -4.750 1.00 96.00 106 SER A CA 1
ATOM 834 C C . SER A 1 106 ? 9.271 3.344 -6.101 1.00 96.00 106 SER A C 1
ATOM 836 O O . SER A 1 106 ? 10.046 3.346 -7.054 1.00 96.00 106 SER A O 1
ATOM 838 N N . SER A 1 107 ? 8.061 3.912 -6.184 1.00 96.06 107 SER A N 1
ATOM 839 C CA . SER A 1 107 ? 7.574 4.554 -7.416 1.00 96.06 107 SER A CA 1
ATOM 840 C C . SER A 1 107 ? 8.459 5.732 -7.839 1.00 96.06 107 SER A C 1
ATOM 842 O O . SER A 1 107 ? 8.838 5.831 -9.005 1.00 96.06 107 SER A O 1
ATOM 844 N N . LEU A 1 108 ? 8.859 6.594 -6.897 1.00 95.12 108 LEU A N 1
ATOM 845 C CA . LEU A 1 108 ? 9.765 7.714 -7.176 1.00 95.12 108 LEU A CA 1
ATOM 846 C C . LEU A 1 108 ? 11.146 7.238 -7.628 1.00 95.12 108 LEU A C 1
ATOM 848 O O . LEU A 1 108 ? 11.693 7.774 -8.589 1.00 95.12 108 LEU A O 1
ATOM 852 N N . LYS A 1 109 ? 11.706 6.208 -6.986 1.00 94.94 109 LYS A N 1
ATOM 853 C CA . LYS A 1 109 ? 13.002 5.639 -7.385 1.00 94.94 109 LYS A CA 1
ATOM 854 C C . LYS A 1 109 ? 12.969 5.024 -8.783 1.00 94.94 109 LYS A C 1
ATOM 856 O O . LYS A 1 109 ? 13.935 5.192 -9.534 1.00 94.94 109 LYS A O 1
ATOM 861 N N . ILE A 1 110 ? 11.869 4.362 -9.150 1.00 93.88 110 ILE A N 1
ATOM 862 C CA . ILE A 1 110 ? 11.642 3.873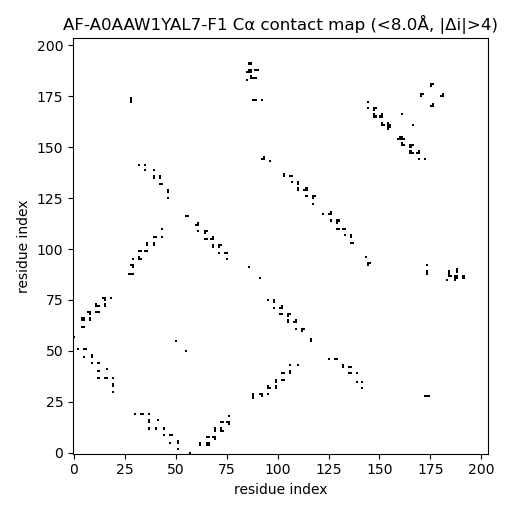 -10.515 1.00 93.88 110 ILE A CA 1
ATOM 863 C C . ILE A 1 110 ? 11.633 5.059 -11.483 1.00 93.88 110 ILE A C 1
ATOM 865 O O . ILE A 1 110 ? 12.411 5.061 -12.435 1.00 93.88 110 ILE A O 1
ATOM 869 N N . CYS A 1 111 ? 10.849 6.108 -11.215 1.00 92.62 111 CYS A N 1
ATOM 870 C CA . CYS A 1 111 ? 10.807 7.298 -12.069 1.00 92.62 111 CYS A CA 1
ATOM 871 C C . CYS A 1 111 ? 12.176 7.987 -12.209 1.00 92.62 111 CYS A C 1
ATOM 873 O O . CYS A 1 111 ? 12.565 8.368 -13.315 1.00 92.62 111 CYS A O 1
ATOM 875 N N . CYS A 1 112 ? 12.947 8.107 -11.125 1.00 91.06 112 CYS A N 1
ATOM 876 C CA . CYS A 1 112 ? 14.314 8.634 -11.155 1.00 91.06 112 CYS A CA 1
ATOM 877 C C . CYS A 1 112 ? 15.233 7.781 -12.038 1.00 91.06 112 CYS A C 1
ATOM 879 O O . CYS A 1 112 ? 16.024 8.308 -12.822 1.00 91.06 112 CYS A O 1
ATOM 881 N N . THR A 1 113 ? 15.123 6.458 -11.924 1.00 90.25 113 THR A N 1
ATOM 882 C CA . THR A 1 113 ? 15.936 5.515 -12.696 1.00 90.25 113 THR A CA 1
ATOM 883 C C . THR A 1 113 ? 15.593 5.565 -14.176 1.00 90.25 113 THR A C 1
ATOM 885 O O . THR A 1 113 ? 16.489 5.725 -15.002 1.00 90.25 113 THR A O 1
ATOM 888 N N . LEU A 1 114 ? 14.304 5.563 -14.510 1.00 88.25 114 LEU A N 1
ATOM 889 C CA . LEU A 1 114 ? 13.830 5.748 -15.878 1.00 88.25 114 LEU A CA 1
ATOM 890 C C . LEU A 1 114 ? 14.253 7.101 -16.456 1.00 88.25 114 LEU A C 1
ATOM 892 O O . LEU A 1 114 ? 14.697 7.162 -17.598 1.00 88.25 114 LEU A O 1
ATOM 896 N N . SER A 1 115 ? 14.201 8.177 -15.667 1.00 87.75 115 SER A N 1
ATOM 897 C CA . SER A 1 115 ? 14.645 9.506 -16.109 1.00 87.75 115 SER A CA 1
ATOM 898 C C . SER A 1 115 ? 16.121 9.504 -16.499 1.00 87.75 115 SER A C 1
ATOM 900 O O . SER A 1 115 ? 16.481 10.044 -17.542 1.00 87.75 115 SER A O 1
ATOM 902 N N . ARG A 1 116 ? 16.974 8.847 -15.705 1.00 86.50 116 ARG A N 1
ATOM 903 C CA . ARG A 1 116 ? 18.408 8.701 -15.994 1.00 86.50 116 ARG A CA 1
ATOM 904 C C . ARG A 1 116 ? 18.657 7.893 -17.271 1.00 86.50 116 ARG A C 1
ATOM 906 O O . ARG A 1 116 ? 19.501 8.276 -18.076 1.00 86.50 116 ARG A O 1
ATOM 913 N N . LEU A 1 117 ? 17.918 6.798 -17.456 1.00 83.56 117 LEU A N 1
ATOM 914 C CA . LEU A 1 117 ? 18.038 5.915 -18.622 1.00 83.56 117 LEU A CA 1
ATOM 915 C C . LEU A 1 117 ? 17.517 6.566 -19.912 1.00 83.56 117 LEU A C 1
ATOM 917 O O . LEU A 1 117 ? 18.075 6.339 -20.978 1.00 83.56 117 LEU A O 1
ATOM 921 N N . LEU A 1 118 ? 16.475 7.396 -19.837 1.00 79.94 118 LEU A N 1
ATOM 922 C CA . LEU A 1 118 ? 15.945 8.099 -21.011 1.00 79.94 118 LEU A CA 1
ATOM 923 C C . LEU A 1 118 ? 16.752 9.347 -21.379 1.00 79.94 118 LEU A C 1
ATOM 925 O O . LEU A 1 118 ? 16.823 9.707 -22.555 1.00 79.94 118 LEU A O 1
ATOM 929 N N . GLN A 1 119 ? 17.388 10.000 -20.399 1.00 78.25 119 GLN A N 1
ATOM 930 C CA . GLN A 1 119 ? 18.322 11.099 -20.661 1.00 78.25 119 GLN A CA 1
ATOM 931 C C . GLN A 1 119 ? 19.520 10.639 -21.497 1.00 78.25 119 GLN A C 1
ATOM 933 O O . GLN A 1 119 ? 19.958 11.375 -22.379 1.00 78.25 119 GLN A O 1
ATOM 938 N N . SER A 1 120 ? 20.019 9.420 -21.280 1.00 72.38 120 SER A N 1
ATOM 939 C CA . SER A 1 120 ? 21.101 8.863 -22.097 1.00 72.38 120 SER A CA 1
ATOM 940 C C . SER A 1 120 ? 20.642 8.419 -23.493 1.00 72.38 120 SER A C 1
ATOM 942 O O . SER A 1 120 ? 21.470 8.336 -24.397 1.00 72.38 120 SER A O 1
ATOM 944 N N . SER A 1 121 ? 19.339 8.190 -23.704 1.00 68.56 121 SER A N 1
ATOM 945 C CA . SER A 1 121 ? 18.775 7.681 -24.963 1.00 68.56 121 SER A CA 1
ATOM 946 C C . SER A 1 121 ? 18.068 8.735 -25.838 1.00 68.56 121 SER A C 1
ATOM 948 O O . SER A 1 121 ? 17.469 8.378 -26.849 1.00 68.56 121 SER A O 1
ATOM 950 N N . SER A 1 122 ? 18.127 10.028 -25.483 1.00 61.53 122 SER A N 1
ATOM 951 C CA . SER A 1 122 ? 17.574 11.169 -26.253 1.00 61.53 122 SER A CA 1
ATOM 952 C C . SER 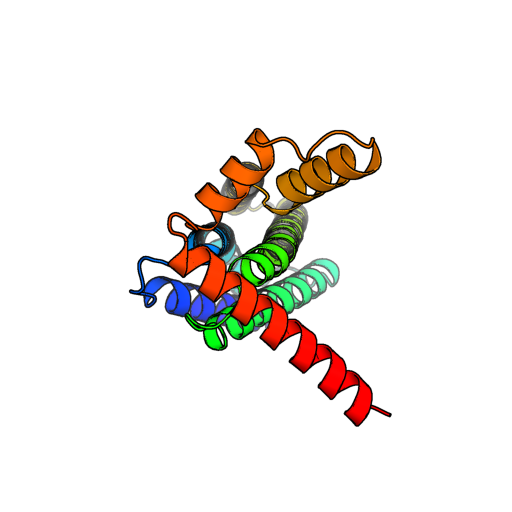A 1 122 ? 16.052 11.166 -26.516 1.00 61.53 122 SER A C 1
ATOM 954 O O . SER A 1 122 ? 15.585 11.810 -27.456 1.00 61.53 122 SER A O 1
ATOM 956 N N . SER A 1 123 ? 15.242 10.506 -25.677 1.00 64.19 123 SER A N 1
ATOM 957 C CA . SER A 1 123 ? 13.773 10.519 -25.822 1.00 64.19 123 SER A CA 1
ATOM 958 C C . SER A 1 123 ? 13.123 11.672 -25.041 1.00 64.19 123 SER A C 1
ATOM 960 O O . SER A 1 123 ? 12.967 11.616 -23.821 1.00 64.19 123 SER A O 1
ATOM 962 N N . ALA A 1 124 ? 12.737 12.744 -25.744 1.00 62.47 124 ALA A N 1
ATOM 963 C CA . ALA A 1 124 ? 12.213 13.972 -25.131 1.00 62.47 124 ALA A CA 1
ATOM 964 C C . ALA A 1 124 ? 10.764 13.862 -24.605 1.00 62.47 124 ALA A C 1
ATOM 966 O O . ALA A 1 124 ? 10.389 14.589 -23.683 1.00 62.47 124 ALA A O 1
ATOM 967 N N . SER A 1 125 ? 9.936 12.978 -25.173 1.00 67.69 125 SER A N 1
ATOM 968 C CA . SER A 1 125 ? 8.523 12.828 -24.785 1.00 67.69 125 SER A CA 1
ATOM 969 C C . SER A 1 125 ? 8.354 12.070 -23.466 1.00 67.69 125 SER A C 1
ATOM 971 O O . SER A 1 125 ? 7.635 12.545 -22.586 1.00 67.69 125 SER A O 1
ATOM 973 N N . GLY A 1 126 ? 9.072 10.955 -23.284 1.00 69.12 126 GLY A N 1
ATOM 974 C CA . GLY A 1 126 ? 9.026 10.156 -22.051 1.00 69.12 126 GLY A CA 1
ATOM 975 C C . GLY A 1 126 ? 9.548 10.915 -20.826 1.00 69.12 126 GLY A C 1
ATOM 976 O O . GLY A 1 126 ? 9.034 10.756 -19.719 1.00 69.12 126 GLY A O 1
ATOM 977 N N . LEU A 1 127 ? 10.503 11.832 -21.027 1.00 75.88 127 LEU A N 1
ATOM 978 C CA . LEU A 1 127 ? 11.066 12.646 -19.949 1.00 75.88 127 LEU A CA 1
ATOM 979 C C . LEU A 1 127 ? 10.038 13.606 -19.323 1.00 75.88 127 LEU A C 1
ATOM 981 O O . LEU A 1 127 ? 10.036 13.797 -18.108 1.00 75.88 127 LEU A O 1
ATOM 985 N N . ARG A 1 128 ? 9.133 14.184 -20.129 1.00 80.00 128 ARG A N 1
ATOM 986 C CA . ARG A 1 128 ? 8.079 15.083 -19.626 1.00 80.00 128 ARG A CA 1
ATOM 987 C C . ARG A 1 128 ? 7.044 14.322 -18.794 1.00 80.00 128 ARG A C 1
ATOM 989 O O . ARG A 1 128 ? 6.663 14.801 -17.728 1.00 80.00 128 ARG A O 1
ATOM 996 N N . GLY A 1 129 ? 6.626 13.142 -19.262 1.00 83.00 129 GLY A N 1
ATOM 997 C CA . GLY A 1 129 ? 5.698 12.270 -18.534 1.00 83.00 129 GLY A CA 1
ATOM 998 C C . GLY A 1 129 ? 6.264 11.811 -17.188 1.00 83.00 129 GLY A C 1
ATOM 999 O O . GLY A 1 129 ? 5.566 11.858 -16.177 1.00 83.00 129 GLY A O 1
ATOM 1000 N N . LEU A 1 130 ? 7.556 11.467 -17.146 1.00 86.62 130 LEU A N 1
ATOM 1001 C CA . LEU A 1 130 ? 8.261 11.102 -15.912 1.00 86.62 130 LEU A CA 1
ATOM 1002 C C . LEU A 1 130 ? 8.329 12.244 -14.902 1.00 86.62 130 LEU A C 1
ATOM 1004 O O . LEU A 1 130 ? 8.001 12.045 -13.735 1.00 86.62 130 LEU A O 1
ATOM 1008 N N . GLN A 1 131 ? 8.720 13.443 -15.341 1.00 87.94 131 GLN A N 1
ATOM 1009 C CA . GLN A 1 131 ? 8.789 14.610 -14.457 1.00 87.94 131 GLN A CA 1
ATOM 1010 C C . GLN A 1 131 ? 7.422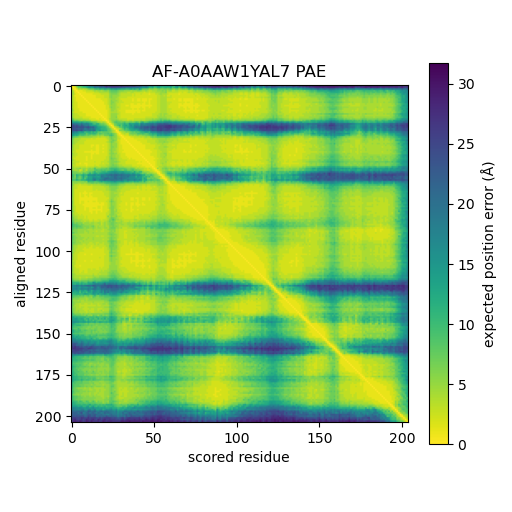 14.949 -13.861 1.00 87.94 131 GLN A C 1
ATOM 1012 O O . GLN A 1 131 ? 7.324 15.230 -12.667 1.00 87.94 131 GLN A O 1
ATOM 1017 N N . GLN A 1 132 ? 6.364 14.888 -14.673 1.00 89.50 132 GLN A N 1
ATOM 1018 C CA . GLN A 1 132 ? 5.002 15.095 -14.193 1.00 89.50 132 GLN A CA 1
ATOM 1019 C C . GLN A 1 132 ? 4.595 14.010 -13.187 1.00 89.50 132 GLN A C 1
ATOM 1021 O O . GLN A 1 132 ? 4.086 14.338 -12.121 1.00 89.50 132 GLN A O 1
ATOM 1026 N N . CYS A 1 133 ? 4.869 12.736 -13.482 1.00 91.62 133 CYS A N 1
ATOM 1027 C CA . CYS A 1 133 ? 4.583 11.624 -12.576 1.00 91.62 133 CYS A CA 1
ATOM 1028 C C . CYS A 1 133 ? 5.281 11.796 -11.218 1.00 91.62 133 CYS A C 1
ATOM 1030 O O . CYS A 1 133 ? 4.633 11.685 -10.182 1.00 91.62 133 CYS A O 1
ATOM 1032 N N . MET A 1 134 ? 6.569 12.153 -11.207 1.00 92.50 134 MET A N 1
ATOM 1033 C CA . MET A 1 134 ? 7.316 12.404 -9.969 1.00 92.50 134 MET A CA 1
ATOM 1034 C C . MET A 1 134 ? 6.692 13.522 -9.132 1.00 92.50 134 MET A C 1
ATOM 1036 O O . MET A 1 134 ? 6.440 13.323 -7.947 1.00 92.50 134 MET A O 1
ATOM 1040 N N . GLN A 1 135 ? 6.388 14.668 -9.750 1.00 92.44 135 GLN A N 1
ATOM 1041 C CA . GLN A 1 135 ? 5.778 15.798 -9.044 1.00 92.44 135 GLN A CA 1
ATOM 1042 C C . GLN A 1 135 ? 4.413 15.442 -8.457 1.00 92.44 135 GLN A C 1
ATOM 1044 O O . GLN A 1 135 ? 4.103 15.835 -7.334 1.00 92.44 135 GLN A O 1
ATOM 1049 N N . GLU A 1 136 ? 3.589 14.709 -9.204 1.00 92.56 136 GLU A N 1
ATOM 1050 C CA . GLU A 1 136 ? 2.278 14.285 -8.723 1.00 92.56 136 GLU A CA 1
ATOM 1051 C C . GLU A 1 136 ? 2.413 13.295 -7.559 1.00 92.56 136 GLU A C 1
ATOM 1053 O O . GLU A 1 136 ? 1.759 13.487 -6.538 1.00 92.56 136 GLU A O 1
ATOM 1058 N N . ILE A 1 137 ? 3.326 12.317 -7.636 1.00 92.06 137 ILE A N 1
ATOM 1059 C CA . ILE A 1 137 ? 3.577 11.367 -6.538 1.00 92.06 137 ILE A CA 1
ATOM 1060 C C . ILE A 1 137 ? 4.096 12.080 -5.277 1.00 92.06 137 ILE A C 1
ATOM 1062 O O . ILE A 1 137 ? 3.650 11.758 -4.177 1.00 92.06 137 ILE A O 1
ATOM 1066 N N . GLU A 1 138 ? 4.991 13.063 -5.409 1.00 89.81 138 GLU A N 1
ATOM 1067 C CA . GLU A 1 138 ? 5.508 13.855 -4.277 1.00 89.81 138 GLU A CA 1
ATOM 1068 C C . GLU A 1 138 ? 4.436 14.736 -3.621 1.00 89.81 138 GLU A C 1
ATOM 1070 O O . GLU A 1 138 ? 4.469 14.980 -2.412 1.00 89.81 138 GLU A O 1
ATOM 1075 N N . ARG A 1 139 ? 3.466 15.224 -4.403 1.00 88.56 139 ARG A N 1
ATOM 1076 C CA . ARG A 1 139 ? 2.351 16.038 -3.897 1.00 88.56 139 ARG A CA 1
ATOM 1077 C C . ARG A 1 139 ? 1.325 15.227 -3.122 1.00 88.56 139 ARG A C 1
ATOM 1079 O O . ARG A 1 139 ? 0.563 15.818 -2.352 1.00 88.56 139 ARG A O 1
ATOM 1086 N N . VAL A 1 140 ? 1.296 13.908 -3.299 1.00 85.25 140 VAL A N 1
ATOM 1087 C CA . VAL A 1 140 ? 0.392 13.028 -2.564 1.00 85.25 140 VAL A CA 1
ATOM 1088 C C . VAL A 1 140 ? 0.746 13.054 -1.075 1.00 85.25 140 VAL A C 1
ATOM 1090 O O . VAL A 1 140 ? 1.704 12.434 -0.612 1.00 85.25 140 VAL A O 1
ATOM 1093 N N . LYS A 1 141 ? -0.077 13.768 -0.306 1.00 79.81 141 LYS A N 1
ATOM 1094 C CA . LYS A 1 141 ? -0.035 13.808 1.158 1.00 79.81 141 LYS A CA 1
ATOM 1095 C C . LYS A 1 141 ? -1.164 12.960 1.729 1.00 79.81 141 LYS A C 1
ATOM 1097 O O . LYS A 1 141 ? -2.257 12.919 1.169 1.00 79.81 141 LYS A O 1
ATOM 1102 N N . HIS A 1 142 ? -0.916 12.334 2.874 1.00 76.31 142 HIS A N 1
ATOM 1103 C CA . HIS A 1 142 ? -1.945 11.645 3.644 1.00 76.31 142 HIS A CA 1
ATOM 1104 C C . HIS A 1 142 ? -1.877 12.058 5.115 1.00 76.31 142 HIS A C 1
ATOM 1106 O O . HIS A 1 142 ? -0.804 12.337 5.652 1.00 76.31 142 HIS A O 1
ATOM 1112 N N . GLU A 1 143 ? -3.041 12.127 5.752 1.00 77.06 143 GLU A N 1
ATOM 1113 C CA . GLU A 1 143 ? -3.143 12.292 7.201 1.00 77.06 143 GLU A CA 1
ATOM 1114 C C . GLU A 1 143 ? -2.642 11.017 7.881 1.00 77.06 143 GLU A C 1
ATOM 1116 O O . GLU A 1 143 ? -3.034 9.918 7.489 1.00 77.06 143 GLU A O 1
ATOM 1121 N N . ARG A 1 144 ? -1.774 11.174 8.885 1.00 79.38 144 ARG A N 1
ATOM 1122 C CA . ARG A 1 144 ? -1.134 10.063 9.595 1.00 79.38 144 ARG A CA 1
ATOM 1123 C C . ARG A 1 144 ? -1.774 9.859 10.960 1.00 79.38 144 ARG A C 1
ATOM 1125 O O . ARG A 1 144 ? -1.599 10.688 11.853 1.00 79.38 144 ARG A O 1
ATOM 1132 N N . VAL A 1 145 ? -2.466 8.737 11.132 1.00 82.25 145 VAL A N 1
ATOM 1133 C CA . VAL A 1 145 ? -2.913 8.227 12.433 1.00 82.25 145 VAL A CA 1
ATOM 1134 C C . VAL A 1 145 ? -1.705 8.028 13.347 1.00 82.25 145 VAL A C 1
ATOM 1136 O O . VAL A 1 145 ? -1.781 8.399 14.515 1.00 82.25 145 VAL A O 1
ATOM 1139 N N . THR A 1 146 ? -0.579 7.524 12.822 1.00 83.44 146 THR A N 1
ATOM 1140 C CA . THR A 1 146 ? 0.668 7.356 13.598 1.00 83.44 146 THR A CA 1
ATOM 1141 C C . THR A 1 146 ? 1.125 8.654 14.255 1.00 83.44 146 THR A C 1
ATOM 1143 O O . THR A 1 146 ? 1.386 8.662 15.453 1.00 83.44 146 THR A O 1
ATOM 1146 N N . ALA A 1 147 ? 1.118 9.770 13.523 1.00 86.12 147 ALA A N 1
ATOM 1147 C CA . ALA A 1 147 ? 1.526 11.066 14.062 1.00 86.12 147 ALA A CA 1
ATOM 1148 C C . ALA A 1 147 ? 0.617 11.528 15.216 1.00 86.12 147 ALA A C 1
ATOM 1150 O O . ALA A 1 147 ? 1.102 12.031 16.226 1.00 86.12 147 ALA A O 1
ATOM 1151 N N . TYR A 1 148 ? -0.702 11.330 15.106 1.00 85.38 148 TYR A N 1
ATOM 1152 C CA . TYR A 1 148 ? -1.619 11.663 16.201 1.00 85.38 148 TYR A CA 1
ATOM 1153 C C . TYR A 1 148 ? -1.462 10.729 17.407 1.00 85.38 148 TYR A C 1
ATOM 1155 O O . TYR A 1 148 ? -1.613 11.177 18.543 1.00 85.38 148 TYR A O 1
ATOM 1163 N N . LEU A 1 149 ? -1.143 9.452 17.179 1.00 85.56 149 LEU A N 1
ATOM 1164 C CA . LEU A 1 149 ? -0.876 8.488 18.247 1.00 85.56 149 LEU A CA 1
ATOM 1165 C C . LEU A 1 149 ? 0.416 8.808 18.998 1.00 85.56 149 LEU A C 1
ATOM 1167 O O . LEU A 1 149 ? 0.406 8.822 20.224 1.00 85.56 149 LEU A O 1
ATOM 1171 N N . GLU A 1 150 ? 1.505 9.095 18.288 1.00 86.38 150 GLU A N 1
ATOM 1172 C CA . GLU A 1 150 ? 2.795 9.473 18.879 1.00 86.38 150 GLU A CA 1
ATOM 1173 C C . GLU A 1 150 ? 2.659 10.712 19.770 1.00 86.38 150 GLU A C 1
ATOM 1175 O O . GLU A 1 150 ? 3.165 10.744 20.894 1.00 86.38 150 GLU A O 1
ATOM 1180 N N . GLU A 1 151 ? 1.908 11.709 19.305 1.00 86.00 151 GLU A N 1
ATOM 1181 C CA . GLU A 1 151 ? 1.605 12.922 20.063 1.00 86.00 151 GLU A CA 1
ATOM 1182 C C . GLU A 1 151 ? 0.724 12.643 21.292 1.00 86.00 151 GLU A C 1
ATOM 1184 O O . GLU A 1 151 ? 0.989 13.151 22.388 1.00 86.00 151 GLU A O 1
ATOM 1189 N N . ALA A 1 152 ? -0.300 11.793 21.152 1.00 83.88 152 ALA A N 1
ATOM 1190 C CA . ALA A 1 152 ? -1.147 11.383 22.271 1.00 83.88 152 ALA A CA 1
ATOM 1191 C C . ALA A 1 152 ? -0.341 10.631 23.348 1.00 83.88 152 ALA A C 1
ATOM 1193 O O . ALA A 1 152 ? -0.445 10.961 24.532 1.00 83.88 152 ALA A O 1
ATOM 1194 N N . LEU A 1 153 ? 0.516 9.688 22.946 1.00 83.56 153 LEU A N 1
ATOM 1195 C CA . LEU A 1 153 ? 1.395 8.934 23.847 1.00 83.56 153 LEU A CA 1
ATOM 1196 C C . LEU A 1 153 ? 2.418 9.845 24.533 1.00 83.56 153 LEU A C 1
ATOM 1198 O O . LEU A 1 153 ? 2.584 9.785 25.750 1.00 83.56 153 LEU A O 1
ATOM 1202 N N . SER A 1 154 ? 3.035 10.761 23.784 1.00 82.12 154 SER A N 1
ATOM 1203 C CA . SER A 1 154 ? 4.005 11.722 24.323 1.00 82.12 154 SER A CA 1
ATOM 1204 C C . SER A 1 154 ? 3.394 12.663 25.364 1.00 82.12 154 SER A C 1
ATOM 1206 O O . SER A 1 154 ? 4.088 13.104 26.282 1.00 82.12 154 SER A O 1
ATOM 1208 N N . SER A 1 155 ? 2.100 12.984 25.240 1.00 76.25 155 SER A N 1
ATOM 1209 C CA . SER A 1 155 ? 1.383 13.760 26.259 1.00 76.25 155 SER A CA 1
ATOM 1210 C C . SER A 1 155 ? 1.125 12.954 27.537 1.00 76.25 155 SER A C 1
ATOM 1212 O O . SER A 1 155 ? 1.314 13.492 28.625 1.00 76.25 155 SER A O 1
ATOM 1214 N N . GLN A 1 156 ? 0.836 11.653 27.413 1.00 70.94 156 GLN A N 1
ATOM 1215 C CA . GLN A 1 156 ? 0.621 10.747 28.545 1.00 70.94 156 GLN A CA 1
ATOM 1216 C C . GLN A 1 156 ? 1.893 10.536 29.381 1.00 70.94 156 GLN A C 1
ATOM 1218 O O . GLN A 1 156 ? 1.833 10.561 30.606 1.00 70.94 156 GLN A O 1
ATOM 1223 N N . THR A 1 157 ? 3.059 10.374 28.744 1.00 71.19 157 THR A N 1
ATOM 1224 C CA . THR A 1 157 ? 4.345 10.179 29.449 1.00 71.19 157 THR A CA 1
ATOM 1225 C C . THR A 1 157 ? 4.752 11.391 30.295 1.00 71.19 157 THR A C 1
ATOM 1227 O O . THR A 1 157 ? 5.555 11.262 31.214 1.00 71.19 157 THR A O 1
ATOM 1230 N N . LYS A 1 158 ? 4.194 12.574 30.012 1.00 75.19 158 LYS A N 1
ATOM 1231 C CA . LYS A 1 158 ? 4.438 13.810 30.771 1.00 75.19 158 LYS A CA 1
ATOM 1232 C C . LYS A 1 158 ? 3.501 13.982 31.976 1.00 75.19 158 LYS A C 1
ATOM 1234 O O . LYS A 1 158 ? 3.466 15.071 32.537 1.00 75.19 158 LYS A O 1
ATOM 1239 N N . ASP A 1 159 ? 2.740 12.946 32.343 1.00 62.19 159 ASP A N 1
ATOM 1240 C CA . ASP A 1 159 ? 1.702 12.965 33.391 1.00 62.19 159 ASP A CA 1
ATOM 1241 C C . ASP A 1 159 ? 0.590 14.007 33.133 1.00 62.19 159 ASP A C 1
ATOM 1243 O O . ASP A 1 159 ? -0.147 14.437 34.021 1.00 62.19 159 ASP A O 1
ATOM 1247 N N . ILE A 1 160 ? 0.458 14.422 31.870 1.00 64.19 160 ILE A N 1
ATOM 1248 C CA . ILE A 1 160 ? -0.603 15.295 31.381 1.00 64.19 160 ILE A CA 1
ATOM 1249 C C . ILE A 1 160 ? -1.637 14.385 30.719 1.00 64.19 160 ILE A C 1
ATOM 1251 O O . ILE A 1 160 ? -1.295 13.512 29.922 1.00 64.19 160 ILE A O 1
ATOM 1255 N N . MET A 1 161 ? -2.916 14.579 31.051 1.00 64.56 161 MET A N 1
ATOM 1256 C CA . MET A 1 161 ? -4.027 13.861 30.417 1.00 64.56 161 MET A CA 1
ATOM 1257 C C . MET A 1 161 ? -3.838 13.842 28.887 1.00 64.56 161 MET A C 1
ATOM 1259 O O . MET A 1 161 ? -3.579 14.916 28.327 1.00 64.56 161 MET A O 1
ATOM 1263 N N . PRO A 1 162 ? -3.962 12.673 28.212 1.00 65.94 162 PRO A N 1
ATOM 1264 C CA . PRO A 1 162 ? -3.818 12.594 26.766 1.00 65.94 162 PRO A CA 1
ATOM 1265 C C . PRO A 1 162 ? -4.632 13.696 26.103 1.00 65.94 162 PRO A C 1
ATOM 1267 O O . PRO A 1 162 ? -5.822 13.842 26.390 1.00 65.94 162 PRO A O 1
ATOM 1270 N N . SER A 1 163 ? -3.983 14.509 25.269 1.00 74.75 163 SER A N 1
ATOM 1271 C CA . SER A 1 163 ? -4.626 15.687 24.688 1.00 74.75 163 SER A CA 1
ATOM 1272 C C . SER A 1 163 ? -5.904 15.269 23.960 1.00 74.75 163 SER A C 1
ATOM 1274 O O . SER A 1 163 ? -5.857 14.586 22.932 1.00 74.75 163 SER A O 1
ATOM 1276 N N . THR A 1 164 ? -7.056 15.699 24.486 1.00 81.44 164 THR A N 1
ATOM 1277 C CA . THR A 1 164 ? -8.391 15.402 23.943 1.00 81.44 164 THR A CA 1
ATOM 1278 C C . THR A 1 164 ? -8.476 15.721 22.451 1.00 81.44 164 THR A C 1
ATOM 1280 O O . THR A 1 164 ? -9.164 15.031 21.707 1.00 81.44 164 THR A O 1
ATOM 1283 N N . LYS A 1 165 ? -7.706 16.716 21.992 1.00 85.81 165 LYS A N 1
ATOM 1284 C CA . LYS A 1 165 ? -7.568 17.083 20.581 1.00 85.81 165 LYS A CA 1
ATOM 1285 C C . LYS A 1 165 ? -7.035 15.932 19.717 1.00 85.81 165 LYS A C 1
ATOM 1287 O O . LYS A 1 165 ? -7.590 15.670 18.657 1.00 85.81 165 LYS A O 1
ATOM 1292 N N . TYR A 1 166 ? -5.974 15.245 20.144 1.00 84.94 166 TYR A N 1
ATOM 1293 C CA . TYR A 1 166 ? -5.395 14.145 19.362 1.00 84.94 166 TYR A CA 1
ATOM 1294 C C . TYR A 1 166 ? -6.302 12.916 19.366 1.00 84.94 166 TYR A C 1
ATOM 1296 O O . TYR A 1 166 ? -6.466 12.278 18.330 1.00 84.94 166 TYR A O 1
ATOM 1304 N N . LEU A 1 167 ? -6.962 12.639 20.495 1.00 85.00 167 LEU A N 1
ATOM 1305 C CA . LEU A 1 167 ? -7.965 11.578 20.574 1.00 85.00 167 LEU A CA 1
ATOM 1306 C C . LEU A 1 167 ? -9.162 11.852 19.653 1.00 85.00 167 LEU A C 1
ATOM 1308 O O . LEU A 1 167 ? -9.591 10.940 18.954 1.00 85.00 167 LEU A O 1
ATOM 1312 N N . MET A 1 168 ? -9.650 13.097 19.591 1.00 85.94 168 MET A N 1
ATOM 1313 C CA . MET A 1 168 ? -10.709 13.503 18.654 1.00 85.94 168 MET A CA 1
ATOM 1314 C C . MET A 1 168 ? -10.292 13.319 17.189 1.00 85.94 168 MET A C 1
ATOM 1316 O O . MET A 1 168 ? -11.067 12.786 16.402 1.00 85.94 168 MET A O 1
ATOM 1320 N N . ASN A 1 169 ? -9.059 13.684 16.825 1.00 88.00 169 ASN A N 1
ATOM 1321 C CA . ASN A 1 169 ? -8.561 13.472 15.462 1.00 88.00 169 ASN A CA 1
ATOM 1322 C C . ASN A 1 169 ? -8.495 11.978 15.100 1.00 88.00 169 ASN A C 1
ATOM 1324 O O . ASN A 1 169 ? -8.830 11.595 13.980 1.00 88.00 169 ASN A O 1
ATOM 1328 N N . ILE A 1 170 ? -8.076 11.122 16.041 1.00 87.31 170 ILE A N 1
ATOM 1329 C CA . ILE A 1 170 ? -8.028 9.667 15.834 1.00 87.31 170 ILE A CA 1
ATOM 1330 C C . ILE A 1 170 ? -9.443 9.106 15.655 1.00 87.31 170 ILE A C 1
ATOM 1332 O O . ILE A 1 170 ? -9.680 8.327 14.729 1.00 87.31 170 ILE A O 1
ATOM 1336 N N . THR A 1 171 ? -10.397 9.493 16.509 1.00 87.31 171 THR A N 1
ATOM 1337 C CA . THR A 1 171 ? -11.776 8.997 16.406 1.00 87.31 171 THR A CA 1
ATOM 1338 C C . THR A 1 171 ? -12.469 9.486 15.139 1.00 87.31 171 THR A C 1
ATOM 1340 O O . THR A 1 171 ? -13.208 8.714 14.529 1.00 87.31 171 THR A O 1
ATOM 1343 N N . GLU A 1 172 ? -12.199 10.712 14.689 1.00 87.25 172 GLU A N 1
ATOM 1344 C CA . GLU A 1 172 ? -12.703 11.243 13.420 1.00 87.25 172 GLU A CA 1
ATOM 1345 C C . GLU A 1 172 ? -12.128 10.476 12.220 1.00 87.25 172 GLU A C 1
ATOM 1347 O O . GLU A 1 172 ? -12.885 9.938 11.407 1.00 87.25 172 GLU A O 1
ATOM 1352 N N . LEU A 1 173 ? -10.800 10.327 12.152 1.00 84.38 173 LEU A N 1
ATOM 1353 C CA . LEU A 1 173 ? -10.108 9.672 11.037 1.00 84.38 173 LEU A CA 1
ATOM 1354 C C . LEU A 1 173 ? -10.486 8.188 10.894 1.00 84.38 173 LEU A C 1
ATOM 1356 O O . LEU A 1 173 ? -10.599 7.673 9.781 1.00 84.38 173 LEU A O 1
ATOM 1360 N N . LEU A 1 174 ? -10.741 7.503 12.011 1.00 86.00 174 LEU A N 1
ATOM 1361 C CA . LEU A 1 174 ? -11.198 6.109 12.032 1.00 86.00 174 LEU A CA 1
ATOM 1362 C C . LEU A 1 174 ? -12.729 5.963 11.963 1.00 86.00 174 LEU A C 1
ATOM 1364 O O . LEU A 1 174 ? -13.250 4.841 11.926 1.00 86.00 174 LEU A O 1
ATOM 1368 N N . SER A 1 175 ? -13.470 7.074 11.940 1.00 86.81 175 SER A N 1
ATOM 1369 C CA . SER A 1 175 ? -14.937 7.088 11.993 1.00 86.81 175 SER A CA 1
ATOM 1370 C C . SER A 1 175 ? -15.474 6.258 13.173 1.00 86.81 175 SER A C 1
ATOM 1372 O O . SER A 1 175 ? -16.299 5.357 13.004 1.00 86.81 175 SER A O 1
ATOM 1374 N N . LEU A 1 176 ? -14.931 6.505 14.366 1.00 88.31 176 LEU A N 1
ATOM 1375 C CA . LEU A 1 176 ? -15.337 5.926 15.651 1.00 88.31 176 LEU A CA 1
ATOM 1376 C C . LEU A 1 176 ? -16.265 6.909 16.374 1.00 88.31 176 LEU A C 1
ATOM 1378 O O . LEU A 1 176 ? -15.929 7.468 17.415 1.00 88.31 176 LEU A O 1
ATOM 1382 N N . THR A 1 177 ? -17.422 7.169 15.769 1.00 86.62 177 THR A N 1
ATOM 1383 C CA . THR A 1 177 ? -18.323 8.259 16.176 1.00 86.62 177 THR A CA 1
ATOM 1384 C C . THR A 1 177 ? -19.307 7.875 17.279 1.00 86.62 177 THR A C 1
ATOM 1386 O O . THR A 1 177 ? -19.928 8.756 17.867 1.00 86.62 177 THR A O 1
ATOM 1389 N N . SER A 1 178 ? -19.482 6.581 17.566 1.00 88.88 178 SER A N 1
ATOM 1390 C CA . SER A 1 178 ? -20.403 6.091 18.598 1.00 88.88 178 SER A CA 1
ATOM 1391 C C . SER A 1 178 ? -19.709 5.215 19.642 1.00 88.88 178 SER A C 1
ATOM 1393 O O . SER A 1 178 ? -18.678 4.594 19.378 1.00 88.88 178 SER A O 1
ATOM 1395 N N . SER A 1 179 ? -20.317 5.093 20.827 1.00 89.94 179 SER A N 1
ATOM 1396 C CA . SER A 1 179 ? -19.862 4.157 21.867 1.00 89.94 179 SER A CA 1
ATOM 1397 C C . SER A 1 179 ? -19.858 2.704 21.385 1.00 89.94 179 SER A C 1
ATOM 1399 O O . SER A 1 179 ? -18.994 1.921 21.775 1.00 89.94 179 SER A O 1
ATOM 1401 N N . GLN A 1 180 ? -20.782 2.346 20.490 1.00 90.75 180 GLN A N 1
ATOM 1402 C CA . GLN A 1 180 ? -20.822 1.024 19.876 1.00 90.75 180 GLN A CA 1
ATOM 1403 C C . GLN A 1 180 ? -19.638 0.803 18.925 1.00 90.75 180 GLN A C 1
ATOM 1405 O O . GLN A 1 180 ? -19.096 -0.300 18.883 1.00 90.75 180 GLN A O 1
ATOM 1410 N N . ASP A 1 181 ? -19.225 1.825 18.173 1.00 88.88 181 ASP A N 1
ATOM 1411 C CA . ASP A 1 181 ? -18.051 1.738 17.299 1.00 88.88 181 ASP A CA 1
ATOM 1412 C C . ASP A 1 181 ? -16.766 1.604 18.113 1.00 88.88 181 ASP A C 1
ATOM 1414 O O . ASP A 1 181 ? -15.921 0.781 17.772 1.00 88.88 181 ASP A O 1
ATOM 1418 N N . LEU A 1 182 ? -16.655 2.336 19.227 1.00 90.94 182 LEU A N 1
ATOM 1419 C CA . LEU A 1 182 ? -15.536 2.208 20.164 1.00 90.94 182 LEU A CA 1
ATOM 1420 C C . LEU A 1 182 ? -15.468 0.809 20.789 1.00 90.94 182 LEU A C 1
ATOM 1422 O O . LEU A 1 182 ? -14.392 0.219 20.860 1.00 90.94 182 LEU A O 1
ATOM 1426 N N . LEU A 1 183 ? -16.608 0.243 21.199 1.00 92.69 183 LEU A N 1
ATOM 1427 C CA . LEU A 1 183 ? -16.657 -1.114 21.746 1.00 92.69 183 LEU A CA 1
ATOM 1428 C C . LEU A 1 183 ? -16.258 -2.164 20.699 1.00 92.69 183 LEU A C 1
ATOM 1430 O O . LEU A 1 183 ? -15.471 -3.059 20.997 1.00 92.69 183 LEU A O 1
ATOM 1434 N N . LYS A 1 184 ? -16.773 -2.049 19.467 1.00 91.62 184 LYS A N 1
ATOM 1435 C CA . LYS A 1 184 ? -16.396 -2.938 18.355 1.00 91.62 184 LYS A CA 1
ATOM 1436 C C . LYS A 1 184 ? -14.902 -2.859 18.062 1.00 91.62 184 LYS A C 1
ATOM 1438 O O . LYS A 1 184 ? -14.278 -3.899 17.882 1.00 91.62 184 LYS A O 1
ATOM 1443 N N . GLU A 1 185 ? -14.348 -1.649 18.037 1.00 92.38 185 GLU A N 1
ATOM 1444 C CA . GLU A 1 185 ? -12.922 -1.435 17.804 1.00 92.38 185 GLU A CA 1
ATOM 1445 C C . GLU A 1 185 ? -12.076 -2.056 18.916 1.00 92.38 185 GLU A C 1
ATOM 1447 O O . GLU A 1 185 ? -11.138 -2.786 18.621 1.00 92.38 185 GLU A O 1
ATOM 1452 N N . SER A 1 186 ? -12.447 -1.850 20.182 1.00 92.38 186 SER A N 1
ATOM 1453 C CA . SER A 1 186 ? -11.758 -2.452 21.332 1.00 92.38 186 SER A CA 1
ATOM 1454 C C . SER A 1 186 ? -11.729 -3.984 21.250 1.00 92.38 186 SER A C 1
ATOM 1456 O O . SER A 1 186 ? -10.670 -4.598 21.367 1.00 92.38 186 SER A O 1
ATOM 1458 N N . ILE A 1 187 ? -12.871 -4.610 20.938 1.00 93.56 187 ILE A N 1
ATOM 1459 C CA . ILE A 1 187 ? -12.961 -6.066 20.745 1.00 93.56 187 ILE A CA 1
ATOM 1460 C C . ILE A 1 187 ? -12.099 -6.525 19.559 1.00 93.56 187 ILE A C 1
ATOM 1462 O O . ILE A 1 187 ? -11.450 -7.567 19.637 1.00 93.56 187 ILE A O 1
ATOM 1466 N N . ALA A 1 188 ? -12.097 -5.777 18.453 1.00 92.88 188 ALA A N 1
ATOM 1467 C CA . ALA A 1 188 ? -11.321 -6.117 17.263 1.00 92.88 188 ALA A CA 1
ATOM 1468 C C . ALA A 1 188 ? -9.808 -6.048 17.521 1.00 92.88 188 ALA A C 1
ATOM 1470 O O . ALA A 1 188 ? -9.088 -6.973 17.145 1.00 92.88 188 ALA A O 1
ATOM 1471 N N . VAL A 1 189 ? -9.342 -4.996 18.204 1.00 92.81 189 VAL A N 1
ATOM 1472 C CA . VAL A 1 189 ? -7.937 -4.838 18.612 1.00 92.81 189 VAL A CA 1
ATOM 1473 C C . VAL A 1 189 ? -7.514 -5.995 19.512 1.00 92.81 189 VAL A C 1
ATOM 1475 O O . VAL A 1 189 ? -6.496 -6.633 19.254 1.00 92.81 189 VAL A O 1
ATOM 1478 N N . GLU A 1 190 ? -8.322 -6.313 20.523 1.00 92.38 190 GLU A N 1
ATOM 1479 C CA . GLU A 1 190 ? -8.017 -7.390 21.464 1.00 92.38 190 GLU A CA 1
ATOM 1480 C C . GLU A 1 190 ? -7.974 -8.761 20.779 1.00 92.38 190 GLU A C 1
ATOM 1482 O O . GLU A 1 190 ? -7.083 -9.573 21.029 1.00 92.38 190 GLU A O 1
ATOM 1487 N N . LYS A 1 191 ? -8.890 -9.009 19.840 1.00 91.06 191 LYS A N 1
ATOM 1488 C CA . LYS A 1 191 ? -8.900 -10.244 19.055 1.00 91.06 191 LYS A CA 1
ATOM 1489 C C . LYS A 1 191 ? -7.648 -10.385 18.186 1.00 91.06 191 LYS A C 1
ATOM 1491 O O . LYS A 1 191 ? -7.089 -11.476 18.093 1.00 91.06 191 LYS A O 1
ATOM 1496 N N . GLU A 1 192 ? -7.218 -9.312 17.525 1.00 88.19 192 GLU A N 1
ATOM 1497 C CA . GLU A 1 192 ? -5.988 -9.333 16.727 1.00 88.19 192 GLU A CA 1
ATOM 1498 C C . GLU A 1 192 ? -4.744 -9.521 17.604 1.00 88.19 192 GLU A C 1
ATOM 1500 O O . GLU A 1 192 ? -3.857 -10.275 17.211 1.00 88.19 192 GLU A O 1
ATOM 1505 N N . ARG A 1 193 ? -4.708 -8.931 18.808 1.00 89.31 193 ARG A N 1
ATOM 1506 C CA . ARG A 1 193 ? -3.641 -9.155 19.799 1.00 89.31 193 ARG A CA 1
ATOM 1507 C C . ARG A 1 193 ? -3.526 -10.631 20.184 1.00 89.31 193 ARG A C 1
ATOM 1509 O O . ARG A 1 193 ? -2.449 -11.208 20.065 1.00 89.31 193 ARG A O 1
ATOM 1516 N N . MET A 1 194 ? -4.641 -11.263 20.559 1.00 87.81 194 MET A N 1
ATOM 1517 C CA . MET A 1 194 ? -4.666 -12.689 20.916 1.00 87.81 194 MET A CA 1
ATOM 1518 C C . MET A 1 194 ? -4.222 -13.596 19.760 1.00 87.81 194 MET A C 1
ATOM 1520 O O . MET A 1 194 ? -3.558 -14.604 19.984 1.00 87.81 194 MET A O 1
ATOM 1524 N N . ASN A 1 195 ? -4.565 -13.252 18.514 1.00 82.00 195 ASN A N 1
ATOM 1525 C CA . ASN A 1 195 ? -4.134 -14.030 17.352 1.00 82.00 195 ASN A CA 1
ATOM 1526 C C . ASN A 1 195 ? -2.607 -14.020 17.174 1.00 82.00 195 ASN A C 1
ATOM 1528 O O . ASN A 1 195 ? -2.053 -15.054 16.806 1.00 82.00 195 ASN A O 1
ATOM 1532 N N . VAL A 1 196 ? -1.946 -12.889 17.449 1.00 78.12 196 VAL A N 1
ATOM 1533 C CA . VAL A 1 196 ? -0.477 -12.769 17.399 1.00 78.12 196 VAL A CA 1
ATOM 1534 C C . VAL A 1 196 ? 0.172 -13.612 18.502 1.00 78.12 196 VAL A C 1
ATOM 1536 O O . VAL A 1 196 ? 1.090 -14.384 18.232 1.00 78.12 196 VAL A O 1
ATOM 1539 N N . GLU A 1 197 ? -0.362 -13.552 19.724 1.00 71.00 197 GLU A N 1
ATOM 1540 C CA . GLU A 1 197 ? 0.139 -14.342 20.859 1.00 71.00 197 GLU A CA 1
ATOM 1541 C C . GLU A 1 197 ? -0.001 -15.860 20.614 1.00 71.00 197 GLU A C 1
ATOM 1543 O O . GLU A 1 197 ? 0.901 -16.637 20.922 1.00 71.00 197 GLU A O 1
ATOM 1548 N N . VAL A 1 198 ? -1.100 -16.312 19.998 1.00 65.44 198 VAL A N 1
ATOM 1549 C CA . VAL A 1 198 ? -1.312 -17.736 19.675 1.00 65.44 198 VAL A CA 1
ATOM 1550 C C . VAL A 1 198 ? -0.414 -18.220 18.529 1.00 65.44 198 VAL A C 1
ATOM 1552 O O . VAL A 1 198 ? -0.029 -19.393 18.529 1.00 65.44 198 VAL A O 1
ATOM 1555 N N . SER A 1 199 ? -0.079 -17.364 17.556 1.00 63.53 199 SER A N 1
ATOM 1556 C CA . SER A 1 199 ? 0.880 -17.720 16.501 1.00 63.53 199 SER A CA 1
ATOM 1557 C C . SER A 1 199 ? 2.306 -17.863 17.030 1.00 63.53 199 SER A C 1
ATOM 1559 O O . SER A 1 199 ? 2.985 -18.802 16.622 1.00 63.53 199 SER A O 1
ATOM 1561 N N . ASP A 1 200 ? 2.718 -17.031 17.991 1.00 58.97 200 ASP A N 1
ATOM 1562 C CA . ASP A 1 200 ? 4.036 -17.147 18.634 1.00 58.97 200 ASP A CA 1
ATOM 1563 C C . ASP A 1 200 ? 4.155 -18.431 19.469 1.00 58.97 200 ASP A C 1
ATOM 1565 O O . ASP A 1 200 ? 5.193 -19.087 19.471 1.00 58.97 200 ASP A O 1
ATOM 1569 N N . VAL A 1 201 ? 3.070 -18.860 20.123 1.00 58.50 201 VAL A N 1
ATOM 1570 C CA . VAL A 1 201 ? 3.051 -20.106 20.913 1.00 58.50 201 VAL A CA 1
ATOM 1571 C C . VAL A 1 201 ? 3.070 -21.369 20.036 1.00 58.50 201 VAL A C 1
ATOM 1573 O O . VAL A 1 201 ? 3.539 -22.410 20.486 1.00 58.50 201 VAL A O 1
ATOM 1576 N N . ARG A 1 202 ? 2.577 -21.313 18.789 1.00 53.22 202 ARG A N 1
ATOM 1577 C CA . ARG A 1 202 ? 2.608 -22.454 17.842 1.00 53.22 202 ARG A CA 1
ATOM 1578 C C . ARG A 1 202 ? 3.837 -22.480 16.931 1.00 53.22 202 ARG A C 1
ATOM 1580 O O . ARG A 1 202 ? 4.001 -23.454 16.201 1.00 53.22 202 ARG A O 1
ATOM 1587 N N . GLY A 1 203 ? 4.641 -21.419 16.933 1.00 49.47 203 GLY A N 1
ATOM 1588 C CA . GLY A 1 203 ? 5.844 -21.272 16.110 1.00 49.47 203 GLY A CA 1
ATOM 1589 C C . GLY A 1 203 ? 7.149 -21.735 16.768 1.00 49.47 203 GLY A C 1
ATOM 1590 O O . GLY A 1 203 ? 8.191 -21.597 16.132 1.00 49.47 203 GLY A O 1
ATOM 1591 N N . ASN A 1 204 ? 7.095 -22.272 17.995 1.00 40.62 204 ASN A N 1
ATOM 1592 C CA . ASN A 1 204 ? 8.234 -22.851 18.723 1.00 40.62 204 ASN A CA 1
ATOM 1593 C C . ASN A 1 204 ? 8.188 -24.381 18.745 1.00 40.62 204 ASN A C 1
ATOM 1595 O O . ASN A 1 204 ? 7.121 -24.930 19.107 1.00 40.62 204 ASN A O 1
#